Protein AF-A0A8T3WDF2-F1 (afdb_monomer_lite)

Secondary structure (DSSP, 8-state):
--GGGS-TTSHHHHS-EEEEEEEEEEE-TTS-EEEEEE-S--GGGSHHHHHHHHHTT--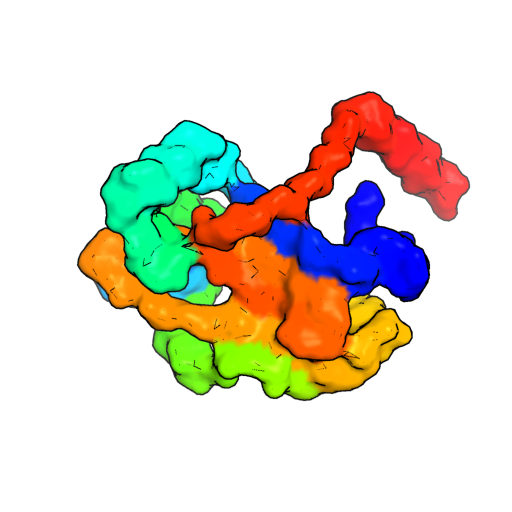BTTBEE--HHHHHHHHTTTTSSSEEEEEHHHHHTS--EEEEHHHHTTSTTHHHHHTSHHHHHHHHHHHHHHH-SEEEE-------SS-EEEEEEE--TTT-EEEEESSS---B----HHHHHHHHHHHTT-

Foldseek 3Di:
DALLPDDLPDPNQAFKAFALWKWKWEADPVRFTKIKTANDDAQSNDVVSLCCQVVVVQDDVQWHFGAPVRVNVLVVCDPVLGMHMDRPVLLVPFDAFKDFLVCQLVRRCQQSQQRHNVSSVSVSVSCCVNANGIAGDHDDPPYDPTMIMWTWMQGHHRRGGTDTGSDDDHHHDDDDPVVVVVVVVVVVVD

pLDDT: mean 88.11, std 14.45, range [38.19, 98.62]

Structure (mmCIF, N/CA/C/O backbone):
data_AF-A0A8T3WDF2-F1
#
_entry.id   AF-A0A8T3WDF2-F1
#
loop_
_atom_site.group_PDB
_atom_site.id
_atom_site.type_symbol
_atom_site.label_atom_id
_atom_site.label_alt_id
_atom_site.label_comp_id
_atom_site.label_asym_id
_atom_site.label_entity_id
_atom_site.label_seq_id
_atom_site.pdbx_PDB_ins_code
_atom_site.Cartn_x
_atom_site.Cartn_y
_atom_site.Cartn_z
_atom_site.occupancy
_atom_site.B_iso_or_equiv
_atom_site.auth_seq_id
_atom_site.auth_comp_id
_atom_site.auth_asym_id
_atom_site.auth_atom_id
_atom_site.pdbx_PDB_model_num
ATOM 1 N N . MET A 1 1 ? -4.711 5.600 -19.170 1.00 48.34 1 MET A N 1
ATOM 2 C CA . MET A 1 1 ? -3.290 5.261 -19.410 1.00 48.34 1 MET A CA 1
ATOM 3 C C . MET A 1 1 ? -2.705 4.712 -18.113 1.00 48.34 1 MET A C 1
ATOM 5 O O . MET A 1 1 ? -2.853 5.372 -17.093 1.00 48.34 1 MET A O 1
ATOM 9 N N . ASN A 1 2 ? -2.132 3.503 -18.108 1.00 72.81 2 ASN A N 1
ATOM 10 C CA . ASN A 1 2 ? -1.500 2.904 -16.923 1.00 72.81 2 ASN A CA 1
ATOM 11 C C . ASN A 1 2 ? 0.018 2.771 -17.148 1.00 72.81 2 ASN A C 1
ATOM 13 O O . ASN A 1 2 ? 0.480 2.763 -18.287 1.00 72.81 2 ASN A O 1
ATOM 17 N N . ARG A 1 3 ? 0.798 2.688 -16.065 1.00 84.12 3 ARG A N 1
ATOM 18 C CA . ARG A 1 3 ? 2.270 2.730 -16.117 1.00 84.12 3 ARG A CA 1
ATOM 19 C C . ARG A 1 3 ? 2.875 1.576 -16.931 1.00 84.12 3 ARG A C 1
ATOM 21 O O . ARG A 1 3 ? 3.829 1.783 -17.671 1.00 84.12 3 ARG A O 1
ATOM 28 N N . VAL A 1 4 ? 2.286 0.383 -16.864 1.00 86.88 4 VAL A N 1
ATOM 29 C CA . VAL A 1 4 ? 2.744 -0.804 -17.613 1.00 86.88 4 VAL A CA 1
ATOM 30 C C . VAL A 1 4 ? 2.703 -0.580 -19.131 1.00 86.88 4 VAL A C 1
ATOM 32 O O . VAL A 1 4 ? 3.641 -0.970 -19.830 1.00 86.88 4 VAL A O 1
ATOM 35 N N . ASN A 1 5 ? 1.677 0.121 -19.618 1.00 86.75 5 ASN A N 1
ATOM 36 C CA . ASN A 1 5 ? 1.467 0.396 -21.041 1.00 86.75 5 ASN A CA 1
ATOM 37 C C . ASN A 1 5 ? 2.201 1.654 -21.539 1.00 86.75 5 ASN A C 1
ATOM 39 O O . ASN A 1 5 ? 2.082 2.004 -22.707 1.00 86.75 5 ASN A O 1
ATOM 43 N N . SER A 1 6 ? 2.937 2.361 -20.677 1.00 87.19 6 SER A N 1
ATOM 44 C CA . SER A 1 6 ? 3.681 3.568 -21.054 1.00 87.19 6 SER A CA 1
ATOM 45 C C . SER A 1 6 ? 5.124 3.269 -21.464 1.00 87.19 6 SER A C 1
ATOM 47 O O . SER A 1 6 ? 5.739 2.303 -20.997 1.00 87.19 6 SER A O 1
ATOM 49 N N . ASP A 1 7 ? 5.692 4.136 -22.297 1.00 88.31 7 ASP A N 1
ATOM 50 C CA . ASP A 1 7 ? 7.102 4.078 -22.690 1.00 88.31 7 ASP A CA 1
ATOM 51 C C . ASP A 1 7 ? 8.047 4.422 -21.539 1.00 88.31 7 ASP A C 1
ATOM 53 O O . ASP A 1 7 ? 7.664 5.081 -20.573 1.00 88.31 7 ASP A O 1
ATOM 57 N N . LYS A 1 8 ? 9.310 3.989 -21.650 1.00 82.75 8 LYS A N 1
ATOM 58 C CA . LYS A 1 8 ? 10.334 4.173 -20.607 1.00 82.75 8 LYS A CA 1
ATOM 59 C C . LYS A 1 8 ? 10.563 5.647 -20.240 1.00 82.75 8 LYS A C 1
ATOM 61 O O . LYS A 1 8 ? 10.758 5.930 -19.066 1.00 82.75 8 LYS A O 1
ATOM 66 N N . GLY A 1 9 ? 10.528 6.551 -21.222 1.00 83.69 9 GLY A N 1
ATOM 67 C CA . GLY A 1 9 ? 10.658 8.006 -21.028 1.00 83.69 9 GLY A CA 1
ATOM 68 C C . GLY A 1 9 ? 9.327 8.722 -20.786 1.00 83.69 9 GLY A C 1
ATOM 69 O O . GLY A 1 9 ? 9.237 9.934 -20.915 1.00 83.69 9 GLY A O 1
ATOM 70 N N . SER A 1 10 ? 8.246 7.986 -20.518 1.00 88.94 10 SER A N 1
ATOM 71 C CA . SER A 1 10 ? 6.976 8.612 -20.165 1.00 88.94 10 SER A CA 1
ATOM 72 C C . SER A 1 10 ? 7.050 9.178 -18.754 1.00 88.94 10 SER A C 1
ATOM 74 O O . SER A 1 10 ? 7.533 8.510 -17.838 1.00 88.94 10 SER A O 1
ATOM 76 N N . ARG A 1 11 ? 6.394 10.321 -18.533 1.00 88.69 11 ARG A N 1
ATOM 77 C CA . ARG A 1 11 ? 6.158 10.880 -17.194 1.00 88.69 11 ARG A CA 1
ATOM 78 C C . ARG A 1 11 ? 5.574 9.860 -16.207 1.00 88.69 11 ARG A C 1
ATOM 80 O O . ARG A 1 11 ? 5.821 9.961 -15.009 1.00 88.69 11 ARG A O 1
ATOM 87 N N . MET A 1 12 ? 4.850 8.843 -16.686 1.00 88.06 12 MET A N 1
ATOM 88 C CA . MET A 1 12 ? 4.353 7.734 -15.857 1.00 88.06 12 MET A CA 1
ATOM 89 C C . MET A 1 12 ? 5.469 6.970 -15.119 1.00 88.06 12 MET A C 1
ATOM 91 O O . MET A 1 12 ? 5.211 6.414 -14.053 1.00 88.06 12 MET A O 1
ATOM 95 N N . TRP A 1 13 ? 6.691 6.968 -15.656 1.00 88.81 13 TRP A N 1
ATOM 96 C CA . TRP A 1 13 ? 7.899 6.370 -15.083 1.00 88.81 13 TRP A CA 1
ATOM 97 C C . TRP A 1 13 ? 8.919 7.408 -14.581 1.00 88.81 13 TRP A C 1
ATOM 99 O O . TRP A 1 13 ? 9.950 7.041 -14.032 1.00 88.81 13 TRP A O 1
ATOM 109 N N . GLU A 1 14 ? 8.693 8.704 -14.721 1.00 88.81 14 GLU A N 1
ATOM 110 C CA . GLU A 1 14 ? 9.677 9.702 -14.257 1.00 88.81 14 GLU A CA 1
ATOM 111 C C . GLU A 1 14 ? 9.319 10.284 -12.896 1.00 88.81 14 GLU A C 1
ATOM 113 O O . GLU A 1 14 ? 10.158 10.873 -12.221 1.00 88.81 14 GLU A O 1
ATOM 118 N N . VAL A 1 15 ? 8.068 10.106 -12.470 1.00 88.00 15 VAL A N 1
ATOM 119 C CA . VAL A 1 15 ? 7.565 10.677 -11.227 1.00 88.00 15 VAL A CA 1
ATOM 120 C C . VAL A 1 15 ? 6.806 9.650 -10.398 1.00 88.00 15 VAL A C 1
ATOM 122 O O . VAL A 1 15 ? 6.331 8.632 -10.902 1.00 88.00 15 VAL A O 1
ATOM 125 N N . TRP A 1 16 ? 6.692 9.922 -9.100 1.00 86.50 16 TRP A N 1
ATOM 126 C CA . TRP A 1 16 ? 5.862 9.127 -8.201 1.00 86.50 16 TRP A CA 1
ATOM 127 C C . TRP A 1 16 ? 4.377 9.489 -8.348 1.00 86.50 16 TRP A C 1
ATOM 129 O O . TRP A 1 16 ? 4.032 10.626 -8.687 1.00 86.50 16 TRP A O 1
ATOM 139 N N . TRP A 1 17 ? 3.502 8.530 -8.063 1.00 88.38 17 TRP A N 1
ATOM 140 C CA . TRP A 1 17 ? 2.051 8.687 -8.156 1.00 88.38 17 TRP A CA 1
ATOM 141 C C . TRP A 1 17 ? 1.375 8.184 -6.891 1.00 88.38 17 TRP A C 1
ATOM 143 O O . TRP A 1 17 ? 1.754 7.145 -6.363 1.00 88.38 17 TRP A O 1
ATOM 153 N N . LEU A 1 18 ? 0.364 8.907 -6.429 1.00 87.75 18 LEU A N 1
ATOM 154 C CA . LEU A 1 18 ? -0.550 8.461 -5.389 1.00 87.75 18 LEU A CA 1
ATOM 155 C C . LEU A 1 18 ? -1.752 7.770 -6.047 1.00 87.75 18 LEU A C 1
ATOM 157 O O . LEU A 1 18 ? -2.216 8.202 -7.104 1.00 87.75 18 LEU A O 1
ATOM 161 N N . ALA A 1 19 ? -2.279 6.730 -5.409 1.00 87.31 19 ALA A N 1
ATOM 162 C CA . ALA A 1 19 ? -3.569 6.142 -5.748 1.00 87.31 19 ALA A CA 1
ATOM 163 C C . ALA A 1 19 ? -4.573 6.356 -4.600 1.00 87.31 19 ALA A C 1
ATOM 165 O O . ALA A 1 19 ? -4.171 6.297 -3.438 1.00 87.31 19 ALA A O 1
ATOM 166 N N . PRO A 1 20 ? -5.887 6.495 -4.881 1.00 87.56 20 PRO A N 1
ATOM 167 C CA . PRO A 1 20 ? -6.938 6.543 -3.853 1.00 87.56 20 PRO A CA 1
ATOM 168 C C . PRO A 1 20 ? -7.161 5.201 -3.129 1.00 87.56 20 PRO A C 1
ATOM 170 O O . PRO A 1 20 ? -8.128 5.024 -2.391 1.00 87.56 20 PRO A O 1
ATOM 173 N N . SER A 1 21 ? -6.269 4.242 -3.359 1.00 93.69 21 SER A N 1
ATOM 174 C CA . SER A 1 21 ? -6.219 2.963 -2.681 1.00 93.69 21 SER A CA 1
ATOM 175 C C . SER A 1 21 ? -5.490 3.057 -1.349 1.00 93.69 21 SER A C 1
ATOM 177 O O . SER A 1 21 ? -4.532 3.822 -1.217 1.00 93.69 21 SER A O 1
ATOM 179 N N . VAL A 1 22 ? -5.859 2.189 -0.413 1.00 96.06 22 VAL A N 1
ATOM 180 C CA . VAL A 1 22 ? -5.276 2.171 0.930 1.00 96.06 22 VAL A CA 1
ATOM 181 C C . VAL A 1 22 ? -4.607 0.847 1.271 1.00 96.06 22 VAL A C 1
ATOM 183 O O . VAL A 1 22 ? -4.979 -0.208 0.756 1.00 96.06 22 VAL A O 1
ATOM 186 N N . ARG A 1 23 ? -3.620 0.926 2.167 1.00 97.25 23 ARG A N 1
ATOM 187 C CA . ARG A 1 23 ? -3.192 -0.170 3.037 1.00 97.25 23 ARG A CA 1
ATOM 188 C C . ARG A 1 23 ? -3.696 0.144 4.444 1.00 97.25 23 ARG A C 1
ATOM 190 O O . ARG A 1 23 ? -3.316 1.182 4.979 1.00 97.25 23 ARG A O 1
ATOM 197 N N . ALA A 1 24 ? -4.520 -0.718 5.024 1.00 98.06 24 ALA A N 1
ATOM 198 C CA . ALA A 1 24 ? -5.054 -0.569 6.375 1.00 98.06 24 ALA A CA 1
ATOM 199 C C . ALA A 1 24 ? -4.641 -1.754 7.252 1.00 98.06 24 ALA A C 1
ATOM 201 O O . ALA A 1 24 ? -4.742 -2.895 6.819 1.00 98.06 24 ALA A O 1
ATOM 202 N N . THR A 1 25 ? -4.205 -1.501 8.477 1.00 98.62 25 THR A N 1
ATOM 203 C CA . THR A 1 25 ? -3.810 -2.524 9.450 1.00 98.62 25 THR A CA 1
ATOM 204 C C . THR A 1 25 ? -4.769 -2.473 10.627 1.00 98.62 25 THR A C 1
ATOM 206 O O . THR A 1 25 ? -5.071 -1.394 11.128 1.00 98.62 25 THR A O 1
ATOM 209 N N . GLY A 1 26 ? -5.245 -3.628 11.082 1.00 98.38 26 GLY A N 1
ATOM 210 C CA . GLY A 1 26 ? -6.183 -3.703 12.198 1.00 98.38 26 GLY A CA 1
ATOM 211 C C . GLY A 1 26 ? -6.488 -5.136 12.611 1.00 98.38 26 GLY A C 1
ATOM 212 O O . GLY A 1 26 ? -5.842 -6.086 12.159 1.00 98.38 26 GLY A O 1
ATOM 213 N N . LYS A 1 27 ? -7.489 -5.292 13.477 1.00 98.56 27 LYS A N 1
ATOM 214 C CA . LYS A 1 27 ? -7.956 -6.593 13.967 1.00 98.56 27 LYS A CA 1
ATOM 215 C C . LYS A 1 27 ? -9.281 -6.961 13.316 1.00 98.56 27 LYS A C 1
ATOM 217 O O . LYS A 1 27 ? -10.157 -6.117 13.159 1.00 98.56 27 LYS A O 1
ATOM 222 N N . THR A 1 28 ? -9.433 -8.226 12.940 1.00 97.75 28 THR A N 1
ATOM 223 C CA . THR A 1 28 ? -10.730 -8.801 12.550 1.00 97.75 28 THR A CA 1
ATOM 224 C C . THR A 1 28 ? -11.678 -8.864 13.755 1.00 97.75 28 THR A C 1
ATOM 226 O O . THR A 1 28 ? -11.231 -8.790 14.900 1.00 97.75 28 THR A O 1
ATOM 229 N N . LYS A 1 29 ? -12.979 -9.099 13.518 1.00 95.12 29 LYS A N 1
ATOM 230 C CA . LYS A 1 29 ? -13.974 -9.323 14.591 1.00 95.12 29 LYS A CA 1
ATOM 231 C C . LYS A 1 29 ? -13.578 -10.471 15.542 1.00 95.12 29 LYS A C 1
ATOM 233 O O . LYS A 1 29 ? -13.920 -10.434 16.715 1.00 95.12 29 L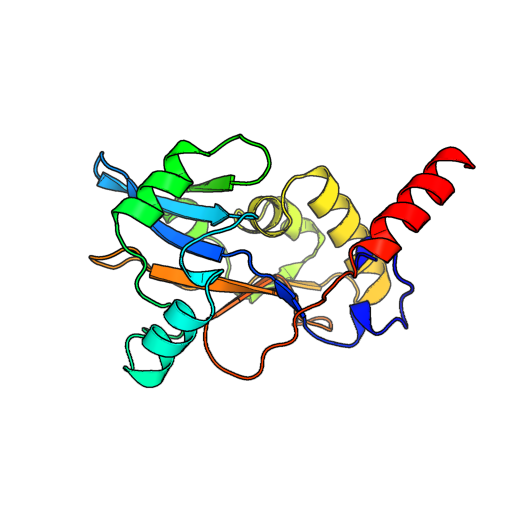YS A O 1
ATOM 238 N N . GLY A 1 30 ? -12.825 -11.462 15.049 1.00 95.56 30 GLY A N 1
ATOM 239 C CA . GLY A 1 30 ? -12.282 -12.577 15.837 1.00 95.56 30 GLY A CA 1
ATOM 240 C C . GLY A 1 30 ? -10.922 -12.304 16.496 1.00 95.56 30 GLY A C 1
ATOM 241 O O . GLY A 1 30 ? -10.285 -13.236 16.972 1.00 95.56 30 GLY A O 1
ATOM 242 N N . GLY A 1 31 ? -10.425 -11.063 16.477 1.00 96.50 31 GLY A N 1
ATOM 243 C CA . GLY A 1 31 ? -9.173 -10.667 17.133 1.00 96.50 31 GLY A CA 1
ATOM 244 C C . GLY A 1 31 ? -7.889 -10.943 16.342 1.00 96.50 31 GLY A C 1
ATOM 245 O O . GLY A 1 31 ? -6.813 -10.546 16.783 1.00 96.50 31 GLY A O 1
ATOM 246 N N . LYS A 1 32 ? -7.967 -11.569 15.159 1.00 97.94 32 LYS A N 1
ATOM 247 C CA . LYS A 1 32 ? -6.795 -11.798 14.294 1.00 97.94 32 LYS A CA 1
ATOM 248 C C . LYS A 1 32 ? -6.265 -10.479 13.717 1.00 97.94 32 LYS A C 1
ATOM 250 O O . LYS A 1 32 ? -7.048 -9.735 13.129 1.00 97.94 32 LYS A O 1
ATOM 255 N N . ASN A 1 33 ? -4.957 -10.237 13.816 1.00 98.56 33 ASN A N 1
ATOM 256 C CA . ASN A 1 33 ? -4.281 -9.093 13.193 1.00 98.56 33 ASN A CA 1
ATOM 257 C C . ASN A 1 33 ? -4.137 -9.307 11.678 1.00 98.56 33 ASN A C 1
ATOM 259 O O . ASN A 1 33 ? -3.658 -10.355 11.237 1.00 98.56 33 ASN A O 1
ATOM 263 N N . VAL A 1 34 ? -4.514 -8.313 10.877 1.00 98.62 34 VAL A N 1
ATOM 264 C CA . VAL A 1 34 ? -4.462 -8.389 9.411 1.00 98.62 34 VAL A CA 1
ATOM 265 C C . VAL A 1 34 ? -4.093 -7.049 8.779 1.00 98.62 34 VAL A C 1
ATOM 267 O O . VAL A 1 34 ? -4.246 -5.987 9.387 1.00 98.62 34 VAL A O 1
ATOM 270 N N . VAL A 1 35 ? -3.625 -7.115 7.533 1.00 98.50 35 VAL A N 1
ATOM 271 C CA . VAL A 1 35 ? -3.343 -5.963 6.674 1.00 98.50 35 VAL A CA 1
ATOM 272 C C . VAL A 1 35 ? -4.200 -6.068 5.419 1.00 98.50 35 VAL A C 1
ATOM 274 O O . VAL A 1 35 ? -4.155 -7.067 4.709 1.00 98.50 35 VAL A O 1
ATOM 277 N N . VAL A 1 36 ? -4.975 -5.033 5.136 1.00 98.31 36 VAL A N 1
ATOM 278 C CA . VAL A 1 36 ? -5.914 -4.953 4.020 1.00 98.31 36 VAL A CA 1
ATOM 279 C C . VAL A 1 36 ? -5.367 -4.007 2.966 1.00 98.31 36 VAL A C 1
ATOM 281 O O . VAL A 1 36 ? -5.043 -2.859 3.265 1.00 98.31 36 VAL A O 1
ATOM 284 N N . TYR A 1 37 ? -5.308 -4.460 1.720 1.00 98.12 37 TYR A N 1
ATOM 285 C CA . TYR A 1 37 ? -5.036 -3.624 0.557 1.00 98.12 37 TYR A CA 1
ATOM 286 C C . TYR A 1 37 ? -6.332 -3.459 -0.233 1.00 98.12 37 TYR A C 1
ATOM 288 O O . TYR A 1 37 ? -6.856 -4.433 -0.768 1.00 98.12 37 TYR A O 1
ATOM 296 N N . ALA A 1 38 ? -6.853 -2.233 -0.307 1.00 97.62 38 ALA A N 1
ATOM 297 C CA . ALA A 1 38 ? -8.133 -1.944 -0.953 1.00 97.62 38 ALA A CA 1
ATOM 298 C C . ALA A 1 38 ? -7.956 -1.007 -2.153 1.00 97.62 38 ALA A C 1
ATOM 300 O O . ALA A 1 38 ? -7.449 0.109 -2.022 1.00 97.62 38 ALA A O 1
ATOM 301 N N . HIS A 1 39 ? -8.402 -1.461 -3.325 1.00 95.31 39 HIS A N 1
ATOM 302 C CA . HIS A 1 39 ? -8.366 -0.753 -4.611 1.00 95.31 39 HIS A CA 1
ATOM 303 C C . HIS A 1 39 ? -9.715 -0.112 -4.977 1.00 95.31 39 HIS A C 1
ATOM 305 O O . HIS A 1 39 ? -10.064 0.009 -6.150 1.00 95.31 39 HIS A O 1
ATOM 311 N N . GLU A 1 40 ? -10.488 0.285 -3.975 1.00 93.00 40 GLU A N 1
ATOM 312 C CA . GLU A 1 40 ? -11.837 0.828 -4.122 1.00 93.00 40 GLU A CA 1
ATOM 313 C C . GLU A 1 40 ? -12.080 1.987 -3.148 1.00 93.00 40 GLU A C 1
ATOM 315 O O . GLU A 1 40 ? -11.228 2.295 -2.305 1.00 93.00 40 GLU A O 1
ATOM 320 N N . ASN A 1 41 ? -13.240 2.638 -3.284 1.00 92.88 41 ASN A N 1
ATOM 321 C CA . ASN A 1 41 ? -13.631 3.741 -2.413 1.00 92.88 41 ASN A CA 1
ATOM 322 C C . ASN A 1 41 ? -13.658 3.287 -0.949 1.00 92.88 41 ASN A C 1
ATOM 324 O O . ASN A 1 41 ? -14.288 2.289 -0.599 1.00 92.88 41 ASN A O 1
ATOM 328 N N . ASN A 1 42 ? -12.975 4.051 -0.108 1.00 95.31 42 ASN A N 1
ATOM 329 C CA . ASN A 1 42 ? -12.791 3.805 1.316 1.00 95.31 42 ASN A CA 1
ATOM 330 C C . ASN A 1 42 ? -12.846 5.133 2.090 1.00 95.31 42 ASN A C 1
ATOM 332 O O . ASN A 1 42 ? -12.984 6.205 1.497 1.00 95.31 42 ASN A O 1
ATOM 336 N N . TYR A 1 43 ? -12.700 5.073 3.414 1.00 96.44 43 TYR A N 1
ATOM 337 C CA . TYR A 1 43 ? -12.756 6.248 4.288 1.00 96.44 43 TYR A CA 1
ATOM 338 C C . TYR A 1 43 ? -11.828 7.397 3.846 1.00 96.44 43 TYR A C 1
ATOM 340 O O . TYR A 1 43 ? -12.249 8.552 3.830 1.00 96.44 43 TYR A O 1
ATOM 348 N N . PHE A 1 44 ? -10.600 7.093 3.413 1.00 94.19 44 PHE A N 1
ATOM 349 C CA . PHE A 1 44 ? -9.624 8.089 2.953 1.00 94.19 44 PHE A CA 1
ATOM 350 C C . PHE A 1 44 ? -9.730 8.423 1.460 1.00 94.19 44 PHE A C 1
ATOM 352 O O . PHE A 1 44 ? -8.973 9.250 0.958 1.00 94.19 44 PHE A O 1
ATOM 359 N N . SER A 1 45 ? -10.697 7.851 0.737 1.00 91.44 45 SER A N 1
ATOM 360 C CA . SER A 1 45 ? -11.073 8.357 -0.588 1.00 91.44 45 SER A CA 1
ATOM 361 C C . SER A 1 45 ? -11.813 9.695 -0.504 1.00 91.44 45 SER A C 1
ATOM 363 O O . SER A 1 45 ? -11.865 10.411 -1.500 1.00 91.44 45 SER A O 1
ATOM 365 N N . ASN A 1 46 ? -12.364 10.052 0.664 1.00 92.31 46 ASN A N 1
ATOM 366 C CA . ASN A 1 46 ? -12.921 11.376 0.921 1.00 92.31 46 ASN A CA 1
ATOM 367 C C . ASN A 1 46 ? -11.806 12.346 1.377 1.00 92.31 46 ASN A C 1
ATOM 369 O O . ASN A 1 46 ? -11.256 12.163 2.469 1.00 92.31 46 ASN A O 1
ATOM 373 N N . PRO A 1 47 ? -11.502 13.413 0.612 1.00 89.81 47 PRO A N 1
ATOM 374 C CA . PRO A 1 47 ? -10.466 14.380 0.974 1.00 89.81 47 PRO A CA 1
ATOM 375 C C . PRO A 1 47 ? -10.699 15.076 2.319 1.00 89.81 47 PRO A C 1
ATOM 377 O O . PRO A 1 47 ? -9.730 15.456 2.972 1.00 89.81 47 PRO A O 1
ATOM 380 N N . ALA A 1 48 ? -11.954 15.223 2.760 1.00 92.75 48 ALA A N 1
ATOM 381 C CA . ALA A 1 48 ? -12.265 15.815 4.060 1.00 92.75 48 ALA A CA 1
ATOM 382 C C . ALA A 1 48 ? -11.706 14.975 5.218 1.00 92.75 48 ALA A C 1
ATOM 384 O O . ALA A 1 48 ? -11.180 15.530 6.178 1.00 92.75 48 ALA A O 1
ATOM 385 N N . ASN A 1 49 ? -11.738 13.647 5.090 1.00 94.06 49 ASN A N 1
ATOM 386 C CA . ASN A 1 49 ? -11.226 12.727 6.105 1.00 94.06 49 ASN A CA 1
ATOM 387 C C . ASN A 1 49 ? -9.692 12.715 6.136 1.00 94.06 49 ASN A C 1
ATOM 389 O O . ASN A 1 49 ? -9.089 12.613 7.201 1.00 94.06 49 ASN A O 1
ATOM 393 N N . VAL A 1 50 ? -9.049 12.865 4.972 1.00 90.50 50 VAL A N 1
ATOM 394 C CA . VAL A 1 50 ? -7.591 13.055 4.891 1.00 90.50 50 VAL A CA 1
ATOM 395 C C . VAL A 1 50 ? -7.197 14.386 5.535 1.00 90.50 50 VAL A C 1
ATOM 397 O O . VAL A 1 50 ? -6.290 14.419 6.363 1.00 90.50 50 VAL A O 1
ATOM 400 N N . LYS A 1 51 ? -7.902 15.472 5.192 1.00 90.00 51 LYS A N 1
ATOM 401 C CA . LYS A 1 51 ? -7.674 16.809 5.752 1.00 90.00 51 LYS A CA 1
ATOM 402 C C . LYS A 1 51 ? -7.832 16.815 7.269 1.00 90.00 51 LYS A C 1
ATOM 404 O O . LYS A 1 51 ? -6.947 17.308 7.951 1.00 90.00 51 LYS A O 1
ATOM 409 N N . ASP A 1 52 ? -8.908 16.231 7.790 1.00 92.88 52 ASP A N 1
ATOM 410 C CA . ASP A 1 52 ? -9.117 16.086 9.231 1.00 92.88 52 ASP A CA 1
ATOM 411 C C . ASP A 1 52 ? -7.955 15.337 9.900 1.00 92.88 52 ASP A C 1
ATOM 413 O O . ASP A 1 52 ? -7.413 15.815 10.895 1.00 92.88 52 ASP A O 1
ATOM 417 N N . ALA A 1 53 ? -7.516 14.208 9.334 1.00 91.75 53 ALA A N 1
ATOM 418 C CA . ALA A 1 53 ? -6.413 13.437 9.902 1.00 91.75 53 ALA A CA 1
ATOM 419 C C . ALA A 1 53 ? -5.093 14.232 9.953 1.00 91.75 53 ALA A C 1
ATOM 421 O O . ALA A 1 53 ? -4.344 14.126 10.929 1.00 91.75 53 ALA A O 1
ATOM 422 N N . VAL A 1 54 ? -4.819 15.036 8.921 1.00 89.06 54 VAL A N 1
ATOM 423 C CA . VAL A 1 54 ? -3.620 15.882 8.814 1.00 89.06 54 VAL A CA 1
ATOM 424 C C . VAL A 1 54 ? -3.709 17.094 9.743 1.00 89.06 54 VAL A C 1
ATOM 426 O O . VAL A 1 54 ? -2.840 17.277 10.597 1.00 89.06 54 VAL A O 1
ATOM 429 N N . ASP A 1 55 ? -4.755 17.907 9.606 1.00 91.25 55 ASP A N 1
ATOM 430 C CA . ASP A 1 55 ? -4.887 19.193 10.298 1.00 91.25 55 ASP A CA 1
ATOM 431 C C . ASP A 1 55 ? -5.032 19.016 11.809 1.00 91.25 55 ASP A C 1
ATOM 433 O O . ASP A 1 55 ? -4.450 19.773 12.587 1.00 91.25 55 ASP A O 1
ATOM 437 N N . ASN A 1 56 ? -5.747 17.970 12.230 1.00 92.75 56 ASN A N 1
ATOM 438 C CA . ASN A 1 56 ? -5.940 17.653 13.642 1.00 92.75 56 ASN A CA 1
ATOM 439 C C . ASN A 1 56 ? -4.839 16.743 14.207 1.00 92.75 56 ASN A C 1
ATOM 441 O O . ASN A 1 56 ? -5.005 16.183 15.288 1.00 92.75 56 ASN A O 1
ATOM 445 N N . LYS A 1 57 ? -3.705 16.600 13.499 1.00 90.44 57 LYS A N 1
ATOM 446 C CA . LYS A 1 57 ? -2.502 15.872 13.946 1.00 90.44 57 LYS A CA 1
ATOM 447 C C . LYS A 1 57 ? -2.789 14.437 14.414 1.00 90.44 57 LYS A C 1
ATOM 449 O O . LYS A 1 57 ? -2.146 13.942 15.335 1.00 90.44 57 LYS A O 1
ATOM 454 N N . LYS A 1 58 ? -3.733 13.755 13.760 1.00 92.06 58 LYS A N 1
ATOM 455 C CA . LYS A 1 58 ? -4.131 12.374 14.085 1.00 92.06 58 LYS A CA 1
ATOM 456 C C . LYS A 1 58 ? -3.190 11.330 13.478 1.00 92.06 58 LYS A C 1
ATOM 458 O O . LYS A 1 58 ? -3.362 10.136 13.698 1.00 92.06 58 LYS A O 1
ATOM 463 N N . LEU A 1 59 ? -2.217 11.757 12.671 1.00 91.88 59 LEU A N 1
ATOM 464 C CA . LEU A 1 59 ? -1.305 10.844 11.995 1.00 91.88 59 LEU A CA 1
ATOM 465 C C . LEU A 1 59 ? -0.275 10.247 12.960 1.00 91.88 59 LEU A C 1
ATOM 467 O O . LEU A 1 59 ? 0.465 10.971 13.621 1.00 91.88 59 LEU A O 1
ATOM 471 N N . VAL A 1 60 ? -0.132 8.925 12.928 1.00 91.06 60 VAL A N 1
ATOM 472 C CA . VAL A 1 60 ? 0.948 8.191 13.596 1.00 91.06 60 VAL A CA 1
ATOM 473 C C . VAL A 1 60 ? 1.897 7.667 12.528 1.00 91.06 60 VAL A C 1
ATOM 475 O O . VAL A 1 60 ? 1.541 6.800 11.730 1.00 91.06 60 VAL A O 1
ATOM 478 N N . 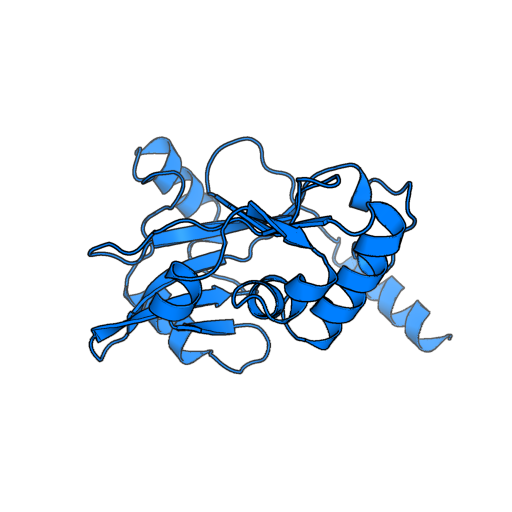ASN A 1 61 ? 3.108 8.225 12.468 1.00 87.56 61 ASN A N 1
ATOM 479 C CA . ASN A 1 61 ? 4.119 7.900 11.452 1.00 87.56 61 ASN A CA 1
ATOM 480 C C . ASN A 1 61 ? 3.592 7.967 10.005 1.00 87.56 61 ASN A C 1
ATOM 482 O O . ASN A 1 61 ? 4.054 7.224 9.141 1.00 87.56 61 ASN A O 1
ATOM 486 N N . GLY A 1 62 ? 2.597 8.817 9.737 1.00 86.88 62 GLY A N 1
ATOM 487 C CA . GLY A 1 62 ? 1.979 8.958 8.420 1.00 86.88 62 GLY A CA 1
ATOM 488 C C . GLY A 1 62 ? 0.812 8.018 8.112 1.00 86.88 62 GLY A C 1
ATOM 489 O O . GLY A 1 62 ? 0.297 8.085 6.999 1.00 86.88 62 GLY A O 1
ATOM 490 N N . ALA A 1 63 ? 0.387 7.173 9.053 1.00 94.00 63 ALA A N 1
ATOM 491 C CA . ALA A 1 63 ? -0.895 6.475 8.999 1.00 94.00 63 ALA A CA 1
ATOM 492 C C . ALA A 1 63 ? -1.958 7.269 9.761 1.00 94.00 63 ALA A C 1
ATOM 494 O O . ALA A 1 63 ? -1.658 7.851 10.800 1.00 94.00 63 ALA A O 1
ATOM 495 N N . GLY A 1 64 ? -3.185 7.288 9.257 1.00 95.50 64 GLY A N 1
ATOM 496 C CA . GLY A 1 64 ? -4.324 7.948 9.889 1.00 95.50 64 GLY A CA 1
ATOM 497 C C . GLY A 1 64 ? -5.306 6.920 10.443 1.00 95.50 64 GLY A C 1
ATOM 498 O O . GLY A 1 64 ? -5.413 5.830 9.868 1.00 95.50 64 GLY A O 1
ATOM 499 N N . PRO A 1 65 ? -6.023 7.244 11.528 1.00 97.19 65 PRO A N 1
ATOM 500 C CA . PRO A 1 65 ? -7.013 6.347 12.101 1.00 97.19 65 PRO A CA 1
ATOM 501 C C . PRO A 1 65 ? -8.181 6.156 11.132 1.00 97.19 65 PRO A C 1
ATOM 503 O O . PRO A 1 65 ? -8.709 7.113 10.560 1.00 97.19 65 PRO A O 1
ATOM 506 N N . MET A 1 66 ? -8.570 4.903 10.930 1.00 97.69 66 MET A N 1
ATOM 507 C CA . MET A 1 66 ? -9.733 4.509 10.149 1.00 97.69 66 MET A CA 1
ATOM 508 C C . MET A 1 66 ? -10.816 4.011 11.110 1.00 97.69 66 MET A C 1
ATOM 510 O O . MET A 1 66 ? -10.533 3.127 11.920 1.00 97.69 66 MET A O 1
ATOM 514 N N . PRO A 1 67 ? -12.062 4.505 11.000 1.00 98.06 67 PRO A N 1
ATOM 515 C CA . PRO A 1 67 ? -13.160 3.993 11.807 1.00 98.06 67 PRO A CA 1
ATOM 516 C C . PRO A 1 67 ? -13.309 2.469 11.683 1.00 98.06 67 PRO A C 1
ATOM 518 O O . PRO A 1 67 ? -13.162 1.892 10.600 1.00 98.06 67 PRO A O 1
ATOM 521 N N . GLN A 1 68 ? -13.592 1.806 12.804 1.00 98.06 68 GLN A N 1
ATOM 522 C CA . GLN A 1 68 ? -13.608 0.345 12.893 1.00 98.06 68 GLN A CA 1
ATOM 523 C C . GLN A 1 68 ? -14.648 -0.303 11.965 1.00 98.06 68 GLN A C 1
ATOM 525 O O . GLN A 1 68 ? -14.385 -1.351 11.373 1.00 98.06 68 GLN A O 1
ATOM 530 N N . ASP A 1 69 ? -15.813 0.325 11.813 1.00 97.88 69 ASP A N 1
ATOM 531 C CA . ASP A 1 69 ? -16.874 -0.083 10.890 1.00 97.88 69 ASP A CA 1
ATOM 532 C C . ASP A 1 69 ? -16.411 -0.013 9.428 1.00 97.88 69 ASP A C 1
ATOM 534 O O . ASP A 1 69 ? -16.668 -0.933 8.651 1.00 97.88 69 ASP A O 1
ATOM 538 N N . GLN A 1 70 ? -15.651 1.024 9.067 1.00 98.19 70 GLN A N 1
ATOM 539 C CA . GLN A 1 70 ? -15.080 1.169 7.729 1.00 98.19 70 GLN A CA 1
ATOM 540 C C . GLN A 1 70 ? -14.025 0.094 7.462 1.00 98.19 70 GLN A C 1
ATOM 542 O O . GLN A 1 70 ? -14.007 -0.491 6.380 1.00 98.19 70 GLN A O 1
ATOM 547 N N . PHE A 1 71 ? -13.190 -0.226 8.455 1.00 98.50 71 PHE A N 1
ATOM 548 C CA . PHE A 1 71 ? -12.227 -1.321 8.347 1.00 98.50 71 PHE A CA 1
ATOM 549 C C . PHE A 1 71 ? -12.921 -2.678 8.162 1.00 98.50 71 PHE A C 1
ATOM 551 O O . PHE A 1 71 ? -12.559 -3.444 7.268 1.00 98.50 71 PHE A O 1
ATOM 558 N N . TYR A 1 72 ? -13.959 -2.967 8.952 1.00 98.38 72 TYR A N 1
ATOM 559 C CA . TYR A 1 72 ? -14.751 -4.189 8.796 1.00 98.38 72 TYR A CA 1
ATOM 560 C C . TYR A 1 72 ? -15.454 -4.262 7.445 1.00 98.38 72 TYR A C 1
ATOM 562 O O . TYR A 1 72 ? -15.432 -5.318 6.817 1.00 98.38 72 TYR A O 1
ATOM 570 N N . SER A 1 73 ? -15.988 -3.144 6.951 1.00 97.62 73 SER A N 1
ATOM 571 C CA . SER A 1 73 ? -16.588 -3.112 5.622 1.00 97.62 73 SER A CA 1
ATOM 572 C C . SER A 1 73 ? -15.585 -3.445 4.514 1.00 97.62 73 SER A C 1
ATOM 574 O O . SER A 1 73 ? -16.018 -3.941 3.477 1.00 97.62 73 SER A O 1
ATOM 576 N N . LEU A 1 74 ? -14.285 -3.173 4.684 1.00 97.75 74 LEU A N 1
ATOM 577 C CA . LEU A 1 74 ? -13.270 -3.606 3.721 1.00 97.75 74 LEU A CA 1
ATOM 578 C C . LEU A 1 74 ? -13.035 -5.117 3.814 1.00 97.75 74 LEU A C 1
ATOM 580 O O . LEU A 1 74 ? -13.001 -5.785 2.786 1.00 97.75 74 LEU A O 1
ATOM 584 N N . LEU A 1 75 ? -12.919 -5.667 5.027 1.00 97.75 75 LEU A N 1
ATOM 585 C CA . LEU A 1 75 ? -12.727 -7.109 5.230 1.00 97.75 75 LEU A CA 1
ATOM 586 C C . LEU A 1 75 ? -13.856 -7.945 4.618 1.00 97.75 75 LEU A C 1
ATOM 588 O O . LEU A 1 75 ? -13.594 -8.968 3.999 1.00 97.75 75 LEU A O 1
ATOM 592 N N . GLU A 1 76 ? -15.102 -7.491 4.741 1.00 97.25 76 GLU A N 1
ATOM 593 C CA . GLU A 1 76 ? -16.275 -8.180 4.184 1.00 97.25 76 GLU A CA 1
ATOM 594 C C . GLU A 1 76 ? -16.267 -8.251 2.645 1.00 97.25 76 GLU A C 1
ATOM 596 O O . GLU A 1 76 ? -17.028 -9.015 2.057 1.00 97.25 76 GLU A O 1
ATOM 601 N N . ARG A 1 77 ? -15.397 -7.478 1.984 1.00 96.50 77 ARG A N 1
ATOM 602 C CA . ARG A 1 77 ? -15.259 -7.420 0.521 1.00 96.50 77 ARG A CA 1
ATOM 603 C C . ARG A 1 77 ? -14.013 -8.142 0.008 1.00 96.50 77 ARG A C 1
ATOM 605 O O . ARG A 1 77 ? -13.720 -8.065 -1.187 1.00 96.50 77 ARG A O 1
ATOM 612 N N . GLU A 1 78 ? -13.269 -8.819 0.883 1.00 95.75 78 GLU A N 1
ATOM 613 C CA . GLU A 1 78 ? -12.137 -9.654 0.485 1.00 95.75 78 GLU A CA 1
ATOM 614 C C . GLU A 1 78 ? -12.534 -10.627 -0.639 1.00 95.75 78 GLU A C 1
ATOM 616 O O . GLU A 1 78 ? -13.621 -11.201 -0.645 1.00 95.75 78 GLU A O 1
ATOM 621 N N . GLY A 1 79 ? -11.641 -10.807 -1.615 1.00 88.62 79 GLY A N 1
ATOM 622 C CA . GLY A 1 79 ? -11.846 -11.771 -2.699 1.00 88.62 79 GLY A CA 1
ATOM 623 C C . GLY A 1 79 ? -12.665 -11.237 -3.876 1.00 88.62 79 GLY A C 1
ATOM 624 O O . GLY A 1 79 ? -12.750 -11.905 -4.902 1.00 88.62 79 GLY A O 1
ATOM 625 N N . ASN A 1 80 ? -13.168 -9.999 -3.815 1.00 91.25 80 ASN A N 1
ATOM 626 C CA . ASN A 1 80 ? -13.860 -9.348 -4.938 1.00 91.25 80 ASN A CA 1
ATOM 627 C C . ASN A 1 80 ? -12.927 -8.911 -6.099 1.00 91.25 80 ASN A C 1
ATOM 629 O O . ASN A 1 80 ? -13.353 -8.198 -7.009 1.00 91.25 80 ASN A O 1
ATOM 633 N N . GLY A 1 81 ? -11.638 -9.265 -6.044 1.00 92.69 81 GLY A N 1
ATOM 634 C CA . GLY A 1 81 ? -10.605 -8.842 -6.997 1.00 92.69 81 GLY A CA 1
ATOM 635 C C . GLY A 1 81 ? -10.076 -7.413 -6.796 1.00 92.69 81 GLY A C 1
ATOM 636 O O . GLY A 1 81 ? -9.209 -6.974 -7.548 1.00 92.69 81 GLY A O 1
ATOM 637 N N . ARG A 1 82 ? -10.573 -6.676 -5.796 1.00 95.50 82 ARG A N 1
ATOM 638 C CA . ARG A 1 82 ? -10.166 -5.298 -5.452 1.00 95.50 82 ARG A CA 1
ATOM 639 C C . ARG A 1 82 ? -9.712 -5.146 -4.005 1.00 95.50 82 ARG A C 1
ATOM 641 O O . ARG A 1 82 ? -8.966 -4.209 -3.720 1.00 95.50 82 ARG A O 1
ATOM 648 N N . VAL A 1 83 ? -10.140 -6.030 -3.110 1.00 97.62 83 VAL A N 1
ATOM 649 C CA . VAL A 1 83 ? -9.707 -6.063 -1.714 1.00 97.62 83 VAL A CA 1
ATOM 650 C C . VAL A 1 83 ? -8.964 -7.360 -1.427 1.00 97.62 83 VAL A C 1
ATOM 652 O O . VAL A 1 83 ? -9.442 -8.456 -1.723 1.00 97.62 83 VAL A O 1
ATOM 655 N N . PHE A 1 84 ? -7.781 -7.210 -0.842 1.00 98.19 84 PHE A N 1
ATOM 656 C CA . PHE A 1 84 ? -6.857 -8.293 -0.537 1.00 98.19 84 PHE A CA 1
ATOM 657 C C . PHE A 1 84 ? -6.484 -8.225 0.940 1.00 98.19 84 PHE A C 1
ATOM 659 O O . PHE A 1 84 ? -6.088 -7.159 1.417 1.00 98.19 84 PHE A O 1
ATOM 666 N N . VAL A 1 85 ? -6.566 -9.349 1.651 1.00 98.12 85 VAL A N 1
ATOM 667 C CA . VAL A 1 85 ? -6.159 -9.433 3.055 1.00 98.12 85 VAL A CA 1
ATOM 668 C C . VAL A 1 85 ? -4.882 -10.253 3.164 1.00 98.12 85 VAL A C 1
ATOM 670 O O . VAL A 1 85 ? -4.706 -11.301 2.547 1.00 98.12 85 VAL A O 1
ATOM 673 N N . VAL A 1 86 ? -3.953 -9.732 3.949 1.00 97.75 86 VAL A N 1
ATOM 674 C CA . VAL A 1 86 ? -2.663 -10.339 4.237 1.00 97.75 86 VAL A CA 1
ATOM 675 C C . VAL A 1 86 ? -2.577 -10.564 5.735 1.00 97.75 86 VAL A C 1
ATOM 677 O O . VAL A 1 86 ? -2.972 -9.721 6.541 1.00 97.75 86 VAL A O 1
ATOM 680 N N . ASP A 1 87 ? -2.037 -11.716 6.110 1.00 98.25 87 ASP A N 1
ATOM 681 C CA . ASP A 1 87 ? -1.683 -11.994 7.493 1.00 98.25 87 ASP A CA 1
ATOM 682 C C . ASP A 1 87 ? -0.639 -10.980 7.989 1.00 98.25 87 ASP A C 1
ATOM 684 O O . ASP A 1 87 ? 0.420 -10.812 7.376 1.00 98.25 87 ASP A O 1
ATOM 688 N N . TYR A 1 88 ? -0.949 -10.284 9.085 1.00 98.44 88 TYR A N 1
ATOM 689 C CA . TYR A 1 88 ? -0.092 -9.215 9.595 1.00 98.44 88 TYR A CA 1
ATOM 690 C C . TYR A 1 88 ? 1.306 -9.725 9.953 1.00 98.44 88 TYR A C 1
ATOM 692 O O . TYR A 1 88 ? 2.296 -9.099 9.577 1.00 98.44 88 TYR A O 1
ATOM 700 N N . ASP A 1 89 ? 1.409 -10.883 10.606 1.00 98.06 89 ASP A N 1
ATOM 701 C CA . ASP A 1 89 ? 2.699 -11.419 11.034 1.00 98.06 89 ASP A CA 1
ATOM 702 C C . ASP A 1 89 ? 3.551 -11.855 9.836 1.00 98.06 89 ASP A C 1
ATOM 704 O O . ASP A 1 89 ? 4.779 -11.727 9.857 1.00 98.06 89 ASP A O 1
ATOM 708 N N . LYS A 1 90 ? 2.913 -12.337 8.760 1.00 98.00 90 LYS A N 1
ATOM 709 C CA . LYS A 1 90 ? 3.593 -12.614 7.489 1.00 98.00 90 LYS A CA 1
ATOM 710 C C . LYS A 1 90 ? 4.200 -11.349 6.878 1.00 98.00 90 LYS A C 1
ATOM 712 O O . LYS A 1 90 ? 5.347 -11.410 6.442 1.00 98.00 90 LYS A O 1
ATOM 717 N N . LEU A 1 91 ? 3.471 -10.229 6.848 1.00 97.50 91 LEU A N 1
ATOM 718 C CA . LEU A 1 91 ? 4.017 -8.958 6.350 1.00 97.50 91 LEU A CA 1
ATOM 719 C C . LEU A 1 91 ? 5.093 -8.406 7.292 1.00 97.50 91 LEU A C 1
ATOM 721 O O . LEU A 1 91 ? 6.154 -8.000 6.838 1.00 97.50 91 LEU A O 1
ATOM 725 N N . LYS A 1 92 ? 4.867 -8.446 8.608 1.00 96.69 92 LYS A N 1
ATOM 726 C CA . LYS A 1 92 ? 5.808 -7.927 9.610 1.00 96.69 92 LYS A CA 1
ATOM 727 C C . LYS A 1 92 ? 7.183 -8.590 9.531 1.00 96.69 92 LYS A C 1
ATOM 729 O O . LYS A 1 92 ? 8.195 -7.929 9.735 1.00 96.69 92 LYS A O 1
ATOM 734 N N . ARG A 1 93 ? 7.220 -9.896 9.253 1.00 97.12 93 ARG A N 1
ATOM 735 C CA . ARG A 1 93 ? 8.467 -10.662 9.103 1.00 97.12 93 ARG A CA 1
ATOM 736 C C . ARG A 1 93 ? 9.134 -10.496 7.737 1.00 97.12 93 ARG A C 1
ATOM 738 O O . ARG A 1 93 ? 10.273 -10.931 7.585 1.00 97.12 93 ARG A O 1
ATOM 745 N N . SER A 1 94 ? 8.450 -9.935 6.739 1.00 96.75 94 SER A N 1
ATOM 746 C CA . SER A 1 94 ? 9.044 -9.726 5.420 1.00 96.75 94 SER A CA 1
ATOM 747 C C . SER A 1 94 ? 9.924 -8.477 5.404 1.00 96.75 94 SER A C 1
ATOM 749 O O . SER A 1 94 ? 9.783 -7.574 6.229 1.00 96.75 94 SER A O 1
ATOM 751 N N . SER A 1 95 ? 10.856 -8.413 4.455 1.00 95.00 95 SER A N 1
ATOM 752 C CA . SER A 1 95 ? 11.729 -7.251 4.306 1.00 95.00 95 SER A CA 1
ATOM 753 C C . SER A 1 95 ? 10.929 -5.981 3.989 1.00 95.00 95 SER A C 1
ATOM 755 O O . SER A 1 95 ? 9.933 -6.015 3.277 1.00 95.00 95 SER A O 1
ATOM 757 N N . SER A 1 96 ? 11.375 -4.843 4.519 1.00 95.88 96 SER A N 1
ATOM 758 C CA . SER A 1 96 ? 10.903 -3.511 4.129 1.00 95.88 96 SER A CA 1
ATOM 759 C C . SER A 1 96 ? 12.107 -2.743 3.602 1.00 95.88 96 SER A C 1
ATOM 761 O O . SER A 1 96 ? 13.053 -2.486 4.348 1.00 95.88 96 SER A O 1
ATOM 763 N N . GLY A 1 97 ? 12.135 -2.472 2.298 1.00 95.00 97 GLY A N 1
ATOM 764 C CA . GLY A 1 97 ? 13.287 -1.868 1.637 1.00 95.00 97 GLY A CA 1
ATOM 765 C C . GLY A 1 97 ? 13.462 -2.280 0.183 1.00 95.00 97 GLY A C 1
ATOM 766 O O . GLY A 1 97 ? 12.538 -2.756 -0.474 1.00 95.00 97 GLY A O 1
ATOM 767 N N . VAL A 1 98 ? 14.671 -2.072 -0.338 1.00 96.00 98 VAL A N 1
ATOM 768 C CA . VAL A 1 98 ? 15.013 -2.429 -1.718 1.00 96.00 98 VAL A CA 1
ATOM 769 C C . VAL A 1 98 ? 15.338 -3.919 -1.810 1.00 96.00 98 VAL A C 1
ATOM 771 O O . VAL A 1 98 ? 16.249 -4.401 -1.141 1.00 96.00 98 VAL A O 1
ATOM 774 N N . ILE A 1 99 ? 14.626 -4.633 -2.680 1.00 96.06 99 ILE A N 1
ATOM 775 C CA . ILE A 1 99 ? 14.800 -6.068 -2.937 1.00 96.06 99 ILE A CA 1
ATOM 776 C C . ILE A 1 99 ? 15.072 -6.340 -4.422 1.00 96.06 99 ILE A C 1
ATOM 778 O O . ILE A 1 99 ? 14.880 -5.465 -5.271 1.00 96.06 99 ILE A O 1
ATOM 782 N N . SER A 1 100 ? 15.516 -7.560 -4.745 1.00 96.94 100 SER A N 1
ATOM 783 C CA . SER A 1 100 ? 15.574 -8.011 -6.142 1.00 96.94 100 SER A CA 1
ATOM 784 C C . SER A 1 100 ? 14.164 -8.148 -6.713 1.00 96.94 100 SER A C 1
ATOM 786 O O . SER A 1 100 ? 13.272 -8.665 -6.039 1.00 96.94 100 SER A O 1
ATOM 788 N N . VAL A 1 101 ? 13.977 -7.761 -7.977 1.00 96.31 101 VAL A N 1
ATOM 789 C CA . VAL A 1 101 ? 12.725 -8.013 -8.710 1.00 96.31 101 VAL A CA 1
ATOM 790 C C . VAL A 1 101 ? 12.422 -9.515 -8.787 1.00 96.31 101 VAL A C 1
ATOM 792 O O . VAL A 1 101 ? 11.252 -9.881 -8.777 1.00 96.31 101 VAL A O 1
ATOM 795 N N . ASP A 1 102 ? 13.446 -10.379 -8.778 1.00 96.62 102 ASP A N 1
ATOM 796 C CA . ASP A 1 102 ? 13.274 -11.843 -8.771 1.00 96.62 102 ASP A CA 1
ATOM 797 C C . ASP A 1 102 ? 12.513 -12.354 -7.537 1.00 96.62 102 ASP A C 1
ATOM 799 O O . ASP A 1 102 ? 11.774 -13.324 -7.636 1.00 96.62 102 ASP A O 1
ATOM 803 N N . TYR A 1 103 ? 12.646 -11.675 -6.393 1.00 96.62 103 TYR A N 1
ATOM 804 C CA . TYR A 1 103 ? 11.955 -12.030 -5.145 1.00 96.62 103 TYR A CA 1
ATOM 805 C C . TYR A 1 103 ? 10.703 -11.184 -4.899 1.00 96.62 103 TYR A C 1
ATOM 807 O O . TYR A 1 103 ? 9.980 -11.391 -3.925 1.00 96.62 103 TYR A O 1
ATOM 815 N N . ALA A 1 104 ? 10.447 -10.189 -5.752 1.00 96.38 104 ALA A N 1
ATOM 816 C CA . ALA A 1 104 ? 9.397 -9.218 -5.499 1.00 96.38 104 ALA A CA 1
ATOM 817 C C . ALA A 1 104 ? 8.002 -9.828 -5.612 1.00 96.38 104 ALA A C 1
ATOM 819 O O . ALA A 1 104 ? 7.130 -9.429 -4.848 1.00 96.38 104 ALA A O 1
ATOM 820 N N . LEU A 1 105 ? 7.775 -10.790 -6.511 1.00 97.38 105 LEU A N 1
ATOM 821 C CA . LEU A 1 105 ? 6.451 -11.395 -6.680 1.00 97.38 105 LEU A CA 1
ATOM 822 C C . LEU A 1 105 ? 6.011 -12.199 -5.444 1.00 97.38 105 LEU A C 1
ATOM 824 O O . LEU A 1 105 ? 4.838 -12.150 -5.078 1.00 97.38 105 LEU A O 1
ATOM 828 N N . ASP A 1 106 ? 6.959 -12.857 -4.772 1.00 97.75 106 ASP A N 1
ATOM 829 C CA . ASP A 1 106 ? 6.716 -13.670 -3.572 1.00 97.75 106 ASP A CA 1
ATOM 830 C C . ASP A 1 106 ? 6.551 -12.829 -2.300 1.00 97.75 106 ASP A C 1
ATOM 832 O O . ASP A 1 106 ? 6.063 -13.310 -1.270 1.00 97.75 106 ASP A O 1
ATOM 836 N N . HIS A 1 107 ? 6.943 -11.554 -2.352 1.00 98.19 107 HIS A N 1
ATOM 837 C CA . HIS A 1 107 ? 6.799 -10.653 -1.223 1.00 98.19 107 HIS A CA 1
ATOM 838 C C . HIS A 1 107 ? 5.304 -10.433 -0.896 1.00 98.19 107 HIS A C 1
ATOM 840 O O . HIS A 1 107 ? 4.530 -10.059 -1.784 1.00 98.19 107 HIS A O 1
ATOM 846 N N . PRO A 1 108 ? 4.871 -10.571 0.377 1.00 97.94 108 PRO A N 1
ATOM 847 C CA . PRO A 1 108 ? 3.451 -10.569 0.757 1.00 97.94 108 PRO A CA 1
ATOM 848 C C . PRO A 1 108 ? 2.695 -9.288 0.385 1.00 97.94 108 PRO A C 1
ATOM 850 O O . PRO A 1 108 ? 1.486 -9.331 0.187 1.00 97.94 108 PRO A O 1
ATOM 853 N N . GLN A 1 109 ? 3.393 -8.157 0.265 1.00 97.81 109 GLN A N 1
ATOM 854 C CA . GLN A 1 109 ? 2.809 -6.891 -0.186 1.00 97.81 109 GLN A CA 1
ATOM 855 C C . GLN A 1 109 ? 2.542 -6.841 -1.698 1.00 97.81 109 GLN A C 1
ATOM 857 O O . GLN A 1 109 ? 1.601 -6.176 -2.106 1.00 97.81 109 GLN A O 1
ATOM 862 N N . THR A 1 110 ? 3.344 -7.477 -2.552 1.00 97.50 110 THR A N 1
ATOM 863 C CA . THR A 1 110 ? 3.429 -7.089 -3.974 1.00 97.50 110 THR A CA 1
ATOM 864 C C . THR A 1 110 ? 2.147 -7.343 -4.755 1.00 97.50 110 THR A C 1
ATOM 866 O O . THR A 1 110 ? 1.633 -6.431 -5.404 1.00 97.50 110 THR A O 1
ATOM 869 N N . ILE A 1 111 ? 1.604 -8.558 -4.671 1.00 97.50 111 ILE A N 1
ATOM 870 C CA . ILE A 1 111 ? 0.364 -8.922 -5.367 1.00 97.50 111 ILE A CA 1
ATOM 871 C C . ILE A 1 111 ? -0.831 -8.098 -4.837 1.00 97.50 111 ILE A C 1
ATOM 873 O O . ILE A 1 111 ? -1.506 -7.461 -5.652 1.00 97.50 111 ILE A O 1
ATOM 877 N N . PRO A 1 112 ? -1.067 -8.016 -3.510 1.00 97.31 112 PRO A N 1
ATOM 878 C CA . PRO A 1 112 ? -2.098 -7.148 -2.932 1.00 97.31 112 PRO A CA 1
ATOM 879 C C . PRO A 1 112 ? -1.921 -5.662 -3.243 1.00 97.31 112 PRO A C 1
ATOM 881 O O . PRO A 1 112 ? -2.896 -4.936 -3.382 1.00 97.31 112 PRO A O 1
ATOM 884 N N . PHE A 1 113 ? -0.684 -5.176 -3.353 1.00 96.50 113 PHE A N 1
ATOM 885 C CA . PHE A 1 113 ? -0.409 -3.772 -3.644 1.00 96.50 113 PHE A CA 1
ATOM 886 C C . PHE A 1 113 ? -0.744 -3.417 -5.095 1.00 96.50 113 PHE A C 1
ATOM 888 O O . PHE A 1 113 ? -1.298 -2.353 -5.369 1.00 96.50 113 PHE A O 1
ATOM 895 N N . LEU A 1 114 ? -0.396 -4.301 -6.030 1.00 95.06 114 LEU A N 1
ATOM 896 C CA . LEU A 1 114 ? -0.577 -4.078 -7.465 1.00 95.06 114 LEU A CA 1
ATOM 897 C C . LEU A 1 114 ? -1.966 -4.495 -7.967 1.00 95.06 114 LEU A C 1
ATOM 899 O O . LEU A 1 114 ? -2.334 -4.134 -9.082 1.00 95.06 114 LEU A O 1
ATOM 903 N N . GLY A 1 115 ? -2.767 -5.152 -7.126 1.00 94.44 115 GLY A N 1
ATOM 904 C CA . GLY A 1 115 ? -4.168 -5.456 -7.412 1.00 94.44 115 GLY A CA 1
ATOM 905 C C . GLY A 1 115 ? -4.364 -6.759 -8.170 1.00 94.44 115 GLY A C 1
ATOM 906 O O . GLY A 1 115 ? -5.246 -6.844 -9.019 1.00 94.44 115 GLY A O 1
ATOM 907 N N . GLY A 1 116 ? -3.530 -7.760 -7.890 1.00 94.94 116 GLY A N 1
ATOM 908 C CA . GLY A 1 116 ? -3.635 -9.092 -8.480 1.00 94.94 116 GLY A CA 1
ATOM 909 C C . GLY A 1 116 ? -2.361 -9.545 -9.188 1.00 94.94 116 GLY A C 1
ATOM 910 O O . GLY A 1 116 ? -1.503 -8.744 -9.567 1.00 94.94 116 GLY A O 1
ATOM 911 N N . LYS A 1 117 ? -2.240 -10.866 -9.346 1.00 95.94 117 LYS A N 1
ATOM 912 C CA . LYS A 1 117 ? -1.020 -11.531 -9.821 1.00 95.94 117 LYS A CA 1
ATOM 913 C C . LYS A 1 117 ? -0.646 -11.104 -11.243 1.00 95.94 117 LYS A C 1
ATOM 915 O O . LYS A 1 117 ? 0.472 -10.649 -11.457 1.00 95.94 117 LYS A O 1
ATOM 920 N N . ASP A 1 118 ? -1.600 -11.114 -12.169 1.00 95.12 118 ASP A N 1
ATOM 921 C CA . ASP A 1 118 ? -1.359 -10.774 -13.579 1.00 95.12 118 ASP A CA 1
ATOM 922 C C . ASP A 1 118 ? -0.878 -9.328 -13.774 1.00 95.12 118 ASP A C 1
ATOM 924 O O . ASP A 1 118 ? -0.095 -9.012 -14.673 1.00 95.12 118 ASP A O 1
ATOM 928 N N . ILE A 1 119 ? -1.371 -8.393 -12.954 1.00 93.94 119 ILE A N 1
ATOM 929 C CA . ILE A 1 119 ? -0.901 -7.002 -12.978 1.00 93.94 119 ILE A CA 1
ATOM 930 C C . ILE A 1 119 ? 0.494 -6.922 -12.359 1.00 93.94 119 ILE A C 1
ATOM 932 O O . ILE A 1 119 ? 1.360 -6.246 -12.918 1.00 93.94 119 ILE A O 1
ATOM 936 N N . ALA A 1 120 ? 0.723 -7.625 -11.247 1.00 96.12 120 ALA A N 1
ATOM 937 C CA . ALA A 1 120 ? 2.009 -7.645 -10.567 1.00 96.12 120 ALA A CA 1
ATOM 938 C C . ALA A 1 120 ? 3.135 -8.166 -11.470 1.00 96.12 120 ALA A C 1
ATOM 940 O O . ALA A 1 120 ? 4.155 -7.497 -11.616 1.00 96.12 120 ALA A O 1
ATOM 941 N N . GLU A 1 121 ? 2.930 -9.294 -12.146 1.00 96.94 121 GLU A N 1
ATOM 942 C CA . GLU A 1 121 ? 3.910 -9.884 -13.064 1.00 96.94 121 GLU A CA 1
ATOM 943 C C . GLU A 1 121 ? 4.251 -8.938 -14.220 1.00 96.94 121 GLU A C 1
ATOM 945 O O . GLU A 1 121 ? 5.425 -8.656 -14.480 1.00 96.94 121 GLU A O 1
ATOM 950 N N . ARG A 1 122 ? 3.230 -8.363 -14.872 1.00 96.12 122 ARG A N 1
ATOM 951 C CA . ARG A 1 122 ? 3.436 -7.394 -15.960 1.00 96.12 122 ARG A CA 1
ATOM 952 C C . ARG A 1 122 ? 4.151 -6.135 -15.478 1.00 96.12 122 ARG A C 1
ATOM 954 O O . ARG A 1 122 ? 5.027 -5.619 -16.177 1.00 96.12 122 ARG A O 1
ATOM 961 N N . TYR A 1 123 ? 3.805 -5.644 -14.288 1.00 95.38 123 TYR A N 1
ATOM 962 C CA . TYR A 1 123 ? 4.466 -4.492 -13.688 1.00 95.38 123 TYR A CA 1
ATOM 963 C C . TYR A 1 123 ? 5.935 -4.778 -13.389 1.00 95.38 123 TYR A C 1
ATOM 965 O O . TYR A 1 123 ? 6.779 -3.992 -13.804 1.00 95.38 123 TYR A O 1
ATOM 973 N N . LEU A 1 124 ? 6.259 -5.901 -12.745 1.00 96.00 124 LEU A N 1
ATOM 974 C CA . LEU A 1 124 ? 7.637 -6.274 -12.416 1.00 96.00 124 LEU A CA 1
ATOM 975 C C . LEU A 1 124 ? 8.486 -6.497 -13.676 1.00 96.00 124 LEU A C 1
ATOM 977 O O . LEU A 1 124 ? 9.615 -6.009 -13.755 1.00 96.00 124 LEU A O 1
ATOM 981 N N . ALA A 1 125 ? 7.925 -7.141 -14.704 1.00 95.69 125 ALA A N 1
ATOM 982 C CA . ALA A 1 125 ? 8.590 -7.305 -15.995 1.00 95.69 125 ALA A CA 1
ATOM 983 C C . ALA A 1 125 ? 8.898 -5.953 -16.659 1.00 95.69 125 ALA A C 1
ATOM 985 O O . ALA A 1 125 ? 9.984 -5.748 -17.210 1.00 95.69 125 ALA A O 1
ATOM 986 N N . LYS A 1 126 ? 7.961 -4.999 -16.596 1.00 94.62 126 LYS A N 1
ATOM 987 C CA . LYS A 1 126 ? 8.165 -3.651 -17.137 1.00 94.62 126 LYS A CA 1
ATOM 988 C C . LYS A 1 126 ? 9.123 -2.825 -16.272 1.00 94.62 126 LYS A C 1
ATOM 990 O O . LYS A 1 126 ? 10.003 -2.172 -16.827 1.00 94.62 126 LYS A O 1
ATOM 995 N N . HIS A 1 127 ? 9.024 -2.907 -14.945 1.00 94.50 127 HIS A N 1
ATOM 996 C CA . HIS A 1 127 ? 9.943 -2.278 -13.991 1.00 94.50 127 HIS A CA 1
ATOM 997 C C . HIS A 1 127 ? 11.381 -2.705 -14.271 1.00 94.50 127 HIS A C 1
ATOM 999 O O . 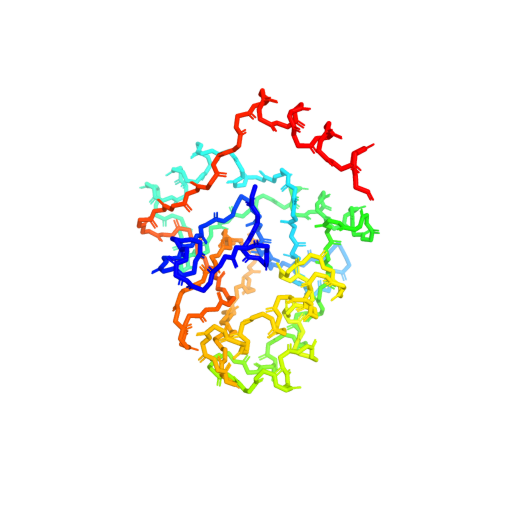HIS A 1 127 ? 12.248 -1.846 -14.395 1.00 94.50 127 HIS A O 1
ATOM 1005 N N . ARG A 1 128 ? 11.624 -4.004 -14.494 1.00 94.81 128 ARG A N 1
ATOM 1006 C CA . ARG A 1 128 ? 12.950 -4.521 -14.865 1.00 94.81 128 ARG A CA 1
ATOM 1007 C C . ARG A 1 128 ? 13.522 -3.847 -16.112 1.00 94.81 128 ARG A C 1
ATOM 1009 O O . ARG A 1 128 ? 14.696 -3.496 -16.127 1.00 94.81 128 ARG A O 1
ATOM 1016 N N . LYS A 1 129 ? 12.699 -3.622 -17.140 1.00 93.81 129 LYS A N 1
ATOM 1017 C CA . LYS A 1 129 ? 13.113 -2.941 -18.383 1.00 93.81 129 LYS A CA 1
ATOM 1018 C C . LYS A 1 129 ? 13.388 -1.446 -18.177 1.00 93.81 129 LYS A C 1
ATOM 1020 O O . LYS A 1 129 ? 14.216 -0.866 -18.878 1.00 93.81 129 LYS A O 1
ATOM 1025 N N . VAL A 1 130 ? 12.671 -0.813 -17.251 1.00 92.69 130 VAL A N 1
ATOM 1026 C CA . VAL A 1 130 ? 12.720 0.639 -17.041 1.00 92.69 130 VAL A CA 1
ATOM 1027 C C . VAL A 1 130 ? 13.799 1.039 -16.029 1.00 92.69 130 VAL A C 1
ATOM 1029 O O . VAL A 1 130 ? 14.593 1.928 -16.333 1.00 92.69 130 VAL A O 1
ATOM 1032 N N . TYR A 1 131 ? 13.879 0.362 -14.881 1.00 92.81 131 TYR A N 1
ATOM 1033 C CA . TYR A 1 131 ? 14.781 0.695 -13.769 1.00 92.81 131 TYR A CA 1
ATOM 1034 C C . TYR A 1 131 ? 15.781 -0.407 -13.390 1.00 92.81 131 TYR A C 1
ATOM 1036 O O . TYR A 1 131 ? 16.634 -0.180 -12.536 1.00 92.81 131 TYR A O 1
ATOM 1044 N N . GLY A 1 132 ? 15.712 -1.592 -13.998 1.00 93.81 132 GLY A N 1
ATOM 1045 C CA . GLY A 1 132 ? 16.615 -2.703 -13.687 1.00 93.81 132 GLY A CA 1
ATOM 1046 C C . GLY A 1 132 ? 16.100 -3.638 -12.588 1.00 93.81 132 GLY A C 1
ATOM 1047 O O . GLY A 1 132 ? 14.916 -3.663 -12.264 1.00 93.81 132 GLY A O 1
ATOM 1048 N N . ASN A 1 133 ? 16.991 -4.467 -12.035 1.00 95.62 133 ASN A N 1
ATOM 1049 C CA . ASN A 1 133 ? 16.603 -5.637 -11.232 1.00 95.62 133 ASN A CA 1
ATOM 1050 C C . ASN A 1 133 ? 16.350 -5.362 -9.738 1.00 95.62 133 ASN A C 1
ATOM 1052 O O . ASN A 1 133 ? 16.311 -6.296 -8.944 1.00 95.62 133 ASN A O 1
ATOM 1056 N N . LYS A 1 134 ? 16.201 -4.102 -9.330 1.00 96.44 134 LYS A N 1
ATOM 1057 C CA . LYS A 1 134 ? 15.930 -3.723 -7.937 1.00 96.44 134 LYS A CA 1
ATOM 1058 C C . LYS A 1 134 ? 14.646 -2.909 -7.849 1.00 96.44 134 LYS A C 1
ATOM 1060 O O . LYS A 1 134 ? 14.367 -2.107 -8.740 1.00 96.44 134 LYS A O 1
ATOM 1065 N N . ILE A 1 135 ? 13.881 -3.122 -6.785 1.00 95.81 135 ILE A N 1
ATOM 1066 C CA . ILE A 1 135 ? 12.622 -2.423 -6.515 1.00 95.81 135 ILE A CA 1
ATOM 1067 C C . ILE A 1 135 ? 12.476 -2.150 -5.019 1.00 95.81 135 ILE A C 1
ATOM 1069 O O . ILE A 1 135 ? 12.790 -3.008 -4.196 1.00 95.81 135 ILE A O 1
ATOM 1073 N N . GLY A 1 136 ? 11.983 -0.962 -4.665 1.00 95.25 136 GLY A N 1
ATOM 1074 C CA . GLY A 1 136 ? 11.573 -0.655 -3.296 1.00 95.25 136 GLY A CA 1
ATOM 1075 C C . GLY A 1 136 ? 10.230 -1.300 -2.950 1.00 95.25 136 GLY A C 1
ATOM 1076 O O . GLY A 1 136 ? 9.244 -1.095 -3.655 1.00 95.25 136 GLY A O 1
ATOM 1077 N N . VAL A 1 137 ? 10.164 -2.050 -1.857 1.00 95.81 137 VAL A N 1
ATOM 1078 C CA . VAL A 1 137 ? 8.917 -2.550 -1.271 1.00 95.81 137 VAL A CA 1
ATOM 1079 C C . VAL A 1 137 ? 8.904 -2.133 0.192 1.00 95.81 137 VAL A C 1
ATOM 1081 O O . VAL A 1 137 ? 9.559 -2.745 1.031 1.00 95.81 137 VAL A O 1
ATOM 1084 N N . TRP A 1 138 ? 8.199 -1.043 0.478 1.00 94.19 138 TRP A N 1
ATOM 1085 C CA . TRP A 1 138 ? 8.243 -0.343 1.755 1.00 94.19 138 TRP A CA 1
ATOM 1086 C C . TRP A 1 138 ? 6.952 -0.569 2.536 1.00 94.19 138 TRP A C 1
ATOM 1088 O O . TRP A 1 138 ? 5.837 -0.404 2.026 1.00 94.19 138 TRP A O 1
ATOM 1098 N N . HIS A 1 139 ? 7.103 -0.968 3.793 1.00 93.94 139 HIS A N 1
ATOM 1099 C CA . HIS A 1 139 ? 6.011 -1.088 4.748 1.00 93.94 139 HIS A CA 1
ATOM 1100 C C . HIS A 1 139 ? 6.435 -0.749 6.178 1.00 93.94 139 HIS A C 1
ATOM 1102 O O . HIS A 1 139 ? 7.623 -0.665 6.490 1.00 93.94 139 HIS A O 1
ATOM 1108 N N . THR A 1 140 ? 5.437 -0.480 7.018 1.00 92.88 140 THR A N 1
ATOM 1109 C CA . THR A 1 140 ? 5.594 -0.035 8.408 1.00 92.88 140 THR A CA 1
ATOM 1110 C C . THR A 1 140 ? 4.688 -0.853 9.316 1.00 92.88 140 THR A C 1
ATOM 1112 O O . THR A 1 140 ? 3.658 -1.370 8.879 1.00 92.88 140 THR A O 1
ATOM 1115 N N . ASP A 1 141 ? 5.053 -0.931 10.595 1.00 95.38 141 ASP A N 1
ATOM 1116 C CA . ASP A 1 141 ? 4.201 -1.523 11.620 1.00 95.38 141 ASP A CA 1
ATOM 1117 C C . ASP A 1 141 ? 3.138 -0.514 12.078 1.00 95.38 141 ASP A C 1
ATOM 1119 O O . ASP A 1 141 ? 3.398 0.366 12.902 1.00 95.38 141 ASP A O 1
ATOM 1123 N N . ASP A 1 142 ? 1.943 -0.639 11.503 1.00 96.56 142 ASP A N 1
ATOM 1124 C CA . ASP A 1 142 ? 0.800 0.225 11.807 1.00 96.56 142 ASP A CA 1
ATOM 1125 C C . ASP A 1 142 ? -0.221 -0.451 12.745 1.00 96.56 142 ASP A C 1
ATOM 1127 O O . ASP A 1 142 ? -1.331 0.052 12.893 1.00 96.56 142 ASP A O 1
ATOM 1131 N N . LEU A 1 143 ? 0.102 -1.591 13.372 1.00 97.25 143 LEU A N 1
ATOM 1132 C CA . LEU A 1 143 ? -0.831 -2.236 14.301 1.00 97.25 143 LEU A CA 1
ATOM 1133 C C . LEU A 1 143 ? -0.948 -1.414 15.595 1.00 97.25 143 LEU A C 1
ATOM 1135 O O . LEU A 1 143 ? 0.039 -1.204 16.307 1.00 97.25 143 LEU A O 1
ATOM 1139 N N . LYS A 1 144 ? -2.167 -0.956 15.886 1.00 95.56 144 LYS A N 1
ATOM 1140 C CA . LYS A 1 144 ? -2.551 -0.166 17.066 1.00 95.56 144 LYS A CA 1
ATOM 1141 C C . LYS A 1 144 ? -3.884 -0.670 17.628 1.00 95.56 144 LYS A C 1
ATOM 1143 O O . LYS A 1 144 ? -4.392 -1.703 17.186 1.00 95.56 144 LYS A O 1
ATOM 1148 N N . ASP A 1 145 ? -4.408 0.034 18.630 1.00 94.44 145 ASP A N 1
ATOM 1149 C CA . ASP A 1 145 ? -5.710 -0.276 19.228 1.00 94.44 145 ASP A CA 1
ATOM 1150 C C . ASP A 1 145 ? -6.855 -0.022 18.242 1.00 94.44 145 ASP A C 1
ATOM 1152 O O . ASP A 1 145 ? -7.750 -0.854 18.112 1.00 94.44 145 ASP A O 1
ATOM 1156 N N . GLU A 1 146 ? -6.782 1.082 17.497 1.00 96.44 146 GLU A N 1
ATOM 1157 C CA . GLU A 1 146 ? -7.674 1.379 16.377 1.00 96.44 146 GLU A CA 1
ATOM 1158 C C . GLU A 1 146 ? -7.034 1.005 15.026 1.00 96.44 146 GLU A C 1
ATOM 1160 O O . GLU A 1 146 ? -5.802 0.976 14.909 1.00 96.44 146 GLU A O 1
ATOM 1165 N N . PRO A 1 147 ? -7.836 0.710 13.985 1.00 98.31 147 PRO A N 1
ATOM 1166 C CA . PRO A 1 147 ? -7.305 0.461 12.654 1.00 98.31 147 PRO A CA 1
ATOM 1167 C C . PRO A 1 147 ? -6.598 1.694 12.092 1.00 98.31 147 PRO A C 1
ATOM 1169 O O . PRO A 1 147 ? -7.131 2.801 12.111 1.00 98.31 147 PRO A O 1
ATOM 1172 N N . MET A 1 148 ? -5.419 1.492 11.516 1.00 98.00 148 MET A N 1
ATOM 1173 C CA . MET A 1 148 ? -4.604 2.562 10.941 1.00 98.00 148 MET A CA 1
ATOM 1174 C C . MET A 1 148 ? -4.445 2.340 9.446 1.00 98.00 148 MET A C 1
ATOM 1176 O O . MET A 1 148 ? -4.131 1.230 9.018 1.00 98.00 148 MET A O 1
ATOM 1180 N N . ALA A 1 149 ? -4.618 3.382 8.633 1.00 96.81 149 ALA A N 1
ATOM 1181 C CA . ALA A 1 149 ? -4.485 3.263 7.188 1.00 96.81 149 ALA A CA 1
ATOM 1182 C C . ALA A 1 149 ? -3.617 4.346 6.551 1.00 96.81 149 ALA A C 1
ATOM 1184 O O . ALA A 1 149 ? -3.455 5.456 7.055 1.00 96.81 149 ALA A O 1
ATOM 1185 N N . ARG A 1 150 ? -3.056 3.988 5.398 1.00 94.25 150 ARG A N 1
ATOM 1186 C CA . ARG A 1 150 ? -2.211 4.826 4.551 1.00 94.25 150 ARG A CA 1
ATOM 1187 C C . ARG A 1 150 ? -2.723 4.782 3.125 1.00 94.25 150 ARG A C 1
ATOM 1189 O O . ARG A 1 150 ? -3.075 3.701 2.649 1.00 94.25 150 ARG A O 1
ATOM 1196 N N . MET A 1 151 ? -2.704 5.908 2.415 1.00 91.69 151 MET A N 1
ATOM 1197 C CA . MET A 1 151 ? -2.862 5.867 0.961 1.00 91.69 151 MET A CA 1
ATOM 1198 C C . MET A 1 151 ? -1.572 5.358 0.314 1.00 91.69 151 MET A C 1
ATOM 1200 O O . MET A 1 151 ? -0.487 5.474 0.883 1.00 91.69 151 MET A O 1
ATOM 1204 N N . ARG A 1 152 ? -1.686 4.737 -0.861 1.00 89.81 152 ARG A N 1
ATOM 1205 C CA . ARG A 1 152 ? -0.558 4.056 -1.510 1.00 89.81 152 ARG A CA 1
ATOM 1206 C C . ARG A 1 152 ? 0.131 4.935 -2.545 1.00 89.81 152 ARG A C 1
ATOM 1208 O O . ARG A 1 152 ? -0.528 5.542 -3.391 1.00 89.81 152 ARG A O 1
ATOM 1215 N N . TYR A 1 153 ? 1.458 4.911 -2.523 1.00 86.69 153 TYR A N 1
ATOM 1216 C CA . TYR A 1 153 ? 2.328 5.578 -3.480 1.00 86.69 153 TYR A CA 1
ATOM 1217 C C . TYR A 1 153 ? 3.075 4.565 -4.335 1.00 86.69 153 TYR A C 1
ATOM 1219 O O . TYR A 1 153 ? 3.642 3.591 -3.843 1.00 86.69 153 TYR A O 1
ATOM 1227 N N . LEU A 1 154 ? 3.137 4.849 -5.628 1.00 87.31 154 LEU A N 1
ATOM 1228 C CA . LEU A 1 154 ? 4.028 4.180 -6.553 1.00 87.31 154 LEU A CA 1
ATOM 1229 C C . LEU A 1 154 ? 5.211 5.104 -6.846 1.00 87.31 154 LEU A C 1
ATOM 1231 O O . LEU A 1 154 ? 5.074 6.076 -7.592 1.00 87.31 154 LEU A O 1
ATOM 1235 N N . GLY A 1 155 ? 6.363 4.810 -6.247 1.00 82.88 155 GLY A N 1
ATOM 1236 C CA . GLY A 1 155 ? 7.599 5.581 -6.380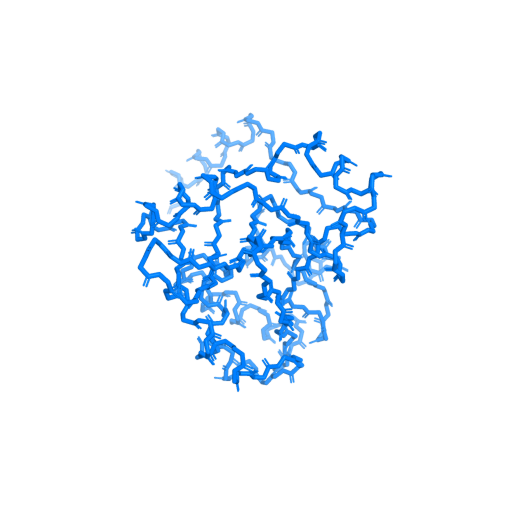 1.00 82.88 155 GLY A CA 1
ATOM 1237 C C . GLY A 1 155 ? 8.189 5.565 -7.795 1.00 82.88 155 GLY A C 1
ATOM 1238 O O . GLY A 1 155 ? 7.699 4.877 -8.693 1.00 82.88 155 GLY A O 1
ATOM 1239 N N . TYR A 1 156 ? 9.257 6.332 -8.007 1.00 82.50 156 TYR A N 1
ATOM 1240 C CA . TYR A 1 156 ? 10.022 6.370 -9.259 1.00 82.50 156 TYR A CA 1
ATOM 1241 C C . TYR A 1 156 ? 11.488 5.997 -9.012 1.00 82.50 156 TYR A C 1
ATOM 1243 O O . TYR A 1 156 ? 11.990 6.127 -7.896 1.00 82.50 156 TYR A O 1
ATOM 1251 N N . GLY A 1 157 ? 12.170 5.539 -10.061 1.00 81.50 157 GLY A N 1
ATOM 1252 C CA . GLY A 1 157 ? 13.558 5.091 -9.979 1.00 81.50 157 GLY A CA 1
ATOM 1253 C C . GLY A 1 157 ? 13.730 3.730 -9.295 1.00 81.50 157 GLY A C 1
ATOM 1254 O O . GLY A 1 157 ? 12.766 3.044 -8.974 1.00 81.50 157 GLY A O 1
ATOM 1255 N N . VAL A 1 158 ? 14.990 3.347 -9.081 1.00 70.75 158 VAL A N 1
ATOM 1256 C CA . VAL A 1 158 ? 15.392 2.014 -8.587 1.00 70.75 158 VAL A CA 1
ATOM 1257 C C . VAL A 1 158 ? 15.001 1.781 -7.122 1.00 70.75 158 VAL A C 1
ATOM 1259 O O . VAL A 1 158 ? 14.635 0.673 -6.737 1.00 70.75 158 VAL A O 1
ATOM 1262 N N . ASN A 1 159 ? 15.069 2.840 -6.311 1.00 71.75 159 ASN A N 1
ATOM 1263 C CA . ASN A 1 159 ? 14.759 2.794 -4.878 1.00 71.75 159 ASN A CA 1
ATOM 1264 C C . ASN A 1 159 ? 13.298 3.178 -4.582 1.00 71.75 159 ASN A C 1
ATOM 1266 O O . ASN A 1 159 ? 12.806 2.950 -3.477 1.00 71.75 159 ASN A O 1
ATOM 1270 N N . GLY A 1 160 ? 12.600 3.746 -5.571 1.00 68.50 160 GLY A N 1
ATOM 1271 C CA . GLY A 1 160 ? 11.158 3.937 -5.531 1.00 68.50 160 GLY A CA 1
ATOM 1272 C C . GLY A 1 160 ? 10.434 2.653 -5.924 1.00 68.50 160 GLY A C 1
ATOM 1273 O O . GLY A 1 160 ? 10.931 1.836 -6.696 1.00 68.50 160 GLY A O 1
ATOM 1274 N N . GLY A 1 161 ? 9.245 2.448 -5.375 1.00 82.38 161 GLY A N 1
ATOM 1275 C CA . GLY A 1 161 ? 8.455 1.266 -5.691 1.00 82.38 161 GLY A CA 1
ATOM 1276 C C . GLY A 1 161 ? 7.126 1.289 -4.963 1.00 82.38 161 GLY A C 1
ATOM 1277 O O . GLY A 1 161 ? 6.372 2.242 -5.128 1.00 82.38 161 GLY A O 1
ATOM 1278 N N . LEU A 1 162 ? 6.826 0.253 -4.194 1.00 86.62 162 LEU A N 1
ATOM 1279 C CA . LEU A 1 162 ? 5.537 0.074 -3.534 1.00 86.62 162 LEU A CA 1
ATOM 1280 C C . LEU A 1 162 ? 5.605 0.664 -2.117 1.00 86.62 162 LEU A C 1
ATOM 1282 O O . LEU A 1 162 ? 6.281 0.086 -1.270 1.00 86.62 162 LEU A O 1
ATOM 1286 N N . ASP A 1 163 ? 4.942 1.794 -1.865 1.00 83.44 163 ASP A N 1
ATOM 1287 C CA . ASP A 1 163 ? 5.023 2.544 -0.597 1.00 83.44 163 ASP A CA 1
ATOM 1288 C C . ASP A 1 163 ? 3.644 3.086 -0.146 1.00 83.44 163 ASP A C 1
ATOM 1290 O O . ASP A 1 163 ? 2.654 2.986 -0.878 1.00 83.44 163 ASP A O 1
ATOM 1294 N N . GLY A 1 164 ? 3.537 3.654 1.058 1.00 74.56 164 GLY A N 1
ATOM 1295 C CA . GLY A 1 164 ? 2.306 4.238 1.586 1.00 74.56 164 GLY A CA 1
ATOM 1296 C C . GLY A 1 164 ? 2.490 5.308 2.670 1.00 74.56 164 GLY A C 1
ATOM 1297 O O . GLY A 1 164 ? 3.337 5.203 3.555 1.00 74.56 164 GLY A O 1
ATOM 1298 N N . GLY A 1 165 ? 1.606 6.307 2.660 1.00 73.38 165 GLY A N 1
ATOM 1299 C CA . GLY A 1 165 ? 1.501 7.366 3.668 1.00 73.38 165 GLY A CA 1
ATOM 1300 C C . GLY A 1 165 ? 0.285 8.278 3.440 1.00 73.38 165 GLY A C 1
ATOM 1301 O O . GLY A 1 165 ? -0.420 8.146 2.443 1.00 73.38 165 GLY A O 1
ATOM 1302 N N . LEU A 1 166 ? 0.024 9.189 4.379 1.00 64.50 166 LEU A N 1
ATOM 1303 C CA . LEU A 1 166 ? -0.999 10.248 4.283 1.00 64.50 166 LEU A CA 1
ATOM 1304 C C . LEU A 1 166 ? -0.415 11.671 4.364 1.00 64.50 166 LEU A C 1
ATOM 1306 O O . LEU A 1 166 ? -1.169 12.635 4.450 1.00 64.50 166 LEU A O 1
ATOM 1310 N N . TYR A 1 167 ? 0.912 11.824 4.367 1.00 62.84 167 TYR A N 1
ATOM 1311 C CA . TYR A 1 167 ? 1.578 13.120 4.527 1.00 62.84 167 TYR A CA 1
ATOM 1312 C C . TYR A 1 167 ? 2.342 13.545 3.266 1.00 62.84 167 TYR A C 1
ATOM 1314 O O . TYR A 1 167 ? 2.837 12.712 2.511 1.00 62.84 167 TYR A O 1
ATOM 1322 N N . GLY A 1 168 ? 2.490 14.861 3.080 1.00 58.81 168 GLY A N 1
ATOM 1323 C CA . GLY A 1 168 ? 3.324 15.464 2.036 1.00 58.81 168 GLY A CA 1
ATOM 1324 C C . GLY A 1 168 ? 2.599 15.779 0.722 1.00 58.81 168 GLY A C 1
ATOM 1325 O O . GLY A 1 168 ? 1.377 15.678 0.608 1.00 58.81 168 GLY A O 1
ATOM 1326 N N . GLY A 1 169 ? 3.369 16.210 -0.284 1.00 59.69 169 GLY A N 1
ATOM 1327 C CA . GLY A 1 169 ? 2.842 16.467 -1.626 1.00 59.69 169 GLY A CA 1
ATOM 1328 C C . GLY A 1 169 ? 2.148 15.224 -2.188 1.00 59.69 169 GLY A C 1
ATOM 1329 O O . GLY A 1 169 ? 2.600 14.104 -1.964 1.00 59.69 169 GLY A O 1
ATOM 1330 N N . SER A 1 170 ? 1.061 15.414 -2.941 1.00 69.38 170 SER A N 1
ATOM 1331 C CA . SER A 1 170 ? 0.301 14.326 -3.576 1.00 69.38 170 SER A CA 1
ATOM 1332 C C . SER A 1 170 ? 0.194 14.534 -5.088 1.00 69.38 170 SER A C 1
ATOM 1334 O O . SER A 1 170 ? 0.046 15.660 -5.557 1.00 69.38 170 SER A O 1
ATOM 1336 N N . ARG A 1 171 ? 0.280 13.448 -5.867 1.00 75.00 171 ARG A N 1
ATOM 1337 C CA . ARG A 1 171 ? 0.118 13.461 -7.327 1.00 75.00 171 ARG A CA 1
ATOM 1338 C C . ARG A 1 171 ? -0.846 12.358 -7.741 1.00 75.00 171 ARG A C 1
ATOM 1340 O O . ARG A 1 171 ? -0.451 11.201 -7.850 1.00 75.00 171 ARG A O 1
ATOM 1347 N N . LEU A 1 172 ? -2.102 12.730 -7.955 1.00 77.00 172 LEU A N 1
ATOM 1348 C CA . LEU A 1 172 ? -3.159 11.837 -8.427 1.00 77.00 172 LEU A CA 1
ATOM 1349 C C . LEU A 1 172 ? -3.278 11.926 -9.953 1.00 77.00 172 LEU A C 1
ATOM 1351 O O . LEU A 1 172 ? -3.093 12.996 -10.533 1.00 77.00 172 LEU A O 1
ATOM 1355 N N . LEU A 1 173 ? -3.599 10.804 -10.598 1.00 74.75 173 LEU A N 1
ATOM 1356 C CA . LEU A 1 173 ? -3.929 10.763 -12.022 1.00 74.75 173 LEU A CA 1
ATOM 1357 C C . LEU A 1 173 ? -5.451 10.682 -12.187 1.00 74.75 173 LEU A C 1
ATOM 1359 O O . LEU A 1 173 ? -6.054 9.667 -11.843 1.00 74.75 173 LEU A O 1
ATOM 1363 N N . GLY A 1 174 ? -6.062 11.738 -12.723 1.00 74.25 174 GLY A N 1
ATOM 1364 C CA . GLY A 1 174 ? -7.462 11.733 -13.146 1.00 74.25 174 GLY A CA 1
ATOM 1365 C C . GLY A 1 174 ? -7.592 11.285 -14.601 1.00 74.25 174 GLY A C 1
ATOM 1366 O O . GLY A 1 174 ? -6.798 11.693 -15.448 1.00 74.25 174 GLY A O 1
ATOM 1367 N N . VAL A 1 175 ? -8.590 10.456 -14.901 1.00 67.88 175 VAL A N 1
ATOM 1368 C CA . VAL A 1 175 ? -9.004 10.162 -16.280 1.00 67.88 175 VAL A CA 1
ATOM 1369 C C . VAL A 1 175 ? -10.380 10.782 -16.465 1.00 67.88 175 VAL A C 1
ATOM 1371 O O . VAL A 1 175 ? -11.293 10.475 -15.702 1.00 67.88 175 VAL A O 1
ATOM 1374 N N . ALA A 1 176 ? -10.513 11.673 -17.445 1.00 66.88 176 ALA A N 1
ATOM 1375 C CA . ALA A 1 176 ? -11.796 12.282 -17.765 1.00 66.88 176 ALA A CA 1
ATOM 1376 C C . ALA A 1 176 ? -12.774 11.201 -18.282 1.00 66.88 176 ALA A C 1
ATOM 1378 O O . ALA A 1 176 ? -12.342 10.326 -19.044 1.00 66.88 176 ALA A O 1
ATOM 1379 N N . PRO A 1 177 ? -14.061 11.211 -17.886 1.00 59.00 177 PRO A N 1
ATOM 1380 C CA . PRO A 1 177 ? -15.049 10.223 -18.330 1.00 59.00 177 PRO A CA 1
ATOM 1381 C C . PRO A 1 177 ? -15.141 10.095 -19.857 1.00 59.00 177 PRO A C 1
ATOM 1383 O O . PRO A 1 177 ? -15.317 8.996 -20.380 1.00 59.00 177 PRO A O 1
ATOM 1386 N N . GLU A 1 178 ? -14.932 11.190 -20.588 1.00 55.31 178 GLU A N 1
ATOM 1387 C CA . GLU A 1 178 ? -14.960 11.221 -22.052 1.00 55.31 178 GLU A CA 1
ATOM 1388 C C . GLU A 1 178 ? -13.796 10.420 -22.670 1.00 55.31 178 GLU A C 1
ATOM 1390 O O . GLU A 1 178 ? -13.936 9.825 -23.739 1.00 55.31 178 GLU A O 1
ATOM 1395 N N . ALA A 1 179 ? -12.660 10.309 -21.970 1.00 53.28 179 ALA A N 1
ATOM 1396 C CA . ALA A 1 179 ? -11.503 9.527 -22.412 1.00 53.28 179 ALA A CA 1
ATOM 1397 C C . ALA A 1 179 ? -11.707 8.002 -22.263 1.00 53.28 179 ALA A C 1
ATOM 1399 O O . ALA A 1 179 ? -11.075 7.223 -22.981 1.00 53.28 179 ALA A O 1
ATOM 1400 N N . LEU A 1 180 ? -12.607 7.554 -21.374 1.00 50.62 180 LEU A N 1
ATOM 1401 C CA . LEU A 1 180 ? -12.979 6.136 -21.238 1.00 50.62 180 LEU A CA 1
ATOM 1402 C C . LEU A 1 180 ? -13.780 5.631 -22.448 1.00 50.62 180 LEU A C 1
ATOM 1404 O O . LEU A 1 180 ? -13.611 4.479 -22.850 1.00 50.62 180 LEU A O 1
ATOM 1408 N N . GLY A 1 181 ? -14.607 6.491 -23.054 1.00 49.44 181 GLY A N 1
ATOM 1409 C CA . GLY A 1 181 ? -15.355 6.167 -24.274 1.00 49.44 181 GLY A CA 1
ATOM 1410 C C . GLY A 1 181 ? -14.447 5.949 -25.487 1.00 49.44 181 GLY A C 1
ATOM 1411 O O . GLY A 1 181 ? -14.662 5.028 -26.271 1.00 49.44 181 GLY A O 1
ATOM 1412 N N . VAL A 1 182 ? -13.375 6.737 -25.605 1.00 48.59 182 VAL A N 1
ATOM 1413 C CA . VAL A 1 182 ? -12.390 6.605 -26.693 1.00 48.59 182 VAL A CA 1
ATOM 1414 C C . VAL A 1 182 ? -11.534 5.342 -26.533 1.00 48.59 182 VAL A C 1
ATOM 1416 O O . VAL A 1 182 ? -11.268 4.659 -27.519 1.00 48.59 182 VAL A O 1
ATOM 1419 N N . ALA A 1 183 ? -11.151 4.979 -25.303 1.00 47.66 183 ALA A N 1
ATOM 1420 C CA . ALA A 1 183 ? -10.347 3.781 -25.041 1.00 47.66 183 ALA A CA 1
ATOM 1421 C C . ALA A 1 183 ? -11.081 2.472 -25.394 1.00 47.66 183 ALA A C 1
ATOM 1423 O O . ALA A 1 183 ? -10.487 1.590 -26.010 1.00 47.66 183 ALA A O 1
ATOM 1424 N N . ARG A 1 184 ? -12.385 2.369 -25.092 1.00 48.59 184 ARG A N 1
ATOM 1425 C CA . ARG A 1 184 ? -13.203 1.199 -25.477 1.00 48.59 184 ARG A CA 1
ATOM 1426 C C . ARG A 1 184 ? -13.319 1.031 -26.995 1.00 48.59 184 ARG A C 1
ATOM 1428 O O . ARG A 1 184 ? -13.340 -0.089 -27.489 1.00 48.59 184 ARG A O 1
ATOM 1435 N N . ASN A 1 185 ? -13.342 2.138 -27.737 1.00 47.16 185 ASN A N 1
ATOM 1436 C CA . ASN A 1 185 ? -13.415 2.120 -29.200 1.00 47.16 185 ASN A CA 1
ATOM 1437 C C . ASN A 1 185 ? -12.082 1.765 -29.882 1.00 47.16 185 ASN A C 1
ATOM 1439 O O . ASN A 1 185 ? -12.085 1.429 -31.066 1.00 47.16 185 ASN A O 1
ATOM 1443 N N . LEU A 1 186 ? -10.958 1.847 -29.163 1.00 42.91 186 LEU A N 1
ATOM 1444 C CA . LEU A 1 186 ? -9.638 1.437 -29.652 1.00 42.91 186 LEU A CA 1
ATOM 1445 C C . LEU A 1 186 ? -9.379 -0.058 -29.422 1.00 42.91 186 LEU A C 1
ATOM 1447 O O . LEU A 1 186 ? -8.809 -0.699 -30.297 1.00 42.91 186 LEU A O 1
ATOM 1451 N N . GLU A 1 187 ? -9.842 -0.628 -28.305 1.00 42.44 187 GLU A N 1
ATOM 1452 C CA . GLU A 1 187 ? -9.758 -2.080 -28.055 1.00 42.44 187 GLU A CA 1
ATOM 1453 C C . GLU A 1 187 ? -10.678 -2.899 -28.974 1.00 42.44 187 GLU A C 1
ATOM 1455 O O . GLU A 1 187 ? -10.344 -4.021 -29.316 1.00 42.44 187 GLU A O 1
ATOM 1460 N N . ALA A 1 188 ? -11.799 -2.340 -29.441 1.00 42.75 188 ALA A N 1
ATOM 1461 C CA . ALA A 1 188 ? -12.687 -3.011 -30.398 1.00 42.75 188 ALA A CA 1
ATOM 1462 C C . ALA A 1 188 ? -12.160 -3.035 -31.852 1.00 42.75 188 ALA A C 1
ATOM 1464 O O . ALA A 1 188 ? -12.836 -3.553 -32.740 1.00 42.75 188 ALA A O 1
ATOM 1465 N N . LYS A 1 189 ? -10.999 -2.422 -32.121 1.00 39.91 189 LYS A N 1
ATOM 1466 C CA . LYS A 1 189 ? -10.409 -2.284 -33.466 1.00 39.91 189 LYS A CA 1
ATOM 1467 C C . LYS A 1 189 ? -9.015 -2.916 -33.601 1.00 39.91 189 LYS A C 1
ATOM 1469 O O . LYS A 1 189 ? -8.377 -2.715 -34.634 1.00 39.91 189 LYS A O 1
ATOM 1474 N N . LEU A 1 190 ? -8.552 -3.645 -32.586 1.00 38.19 190 LEU A N 1
ATOM 1475 C CA . LEU A 1 190 ? -7.324 -4.450 -32.586 1.00 38.19 190 LEU A CA 1
ATOM 1476 C C . LEU A 1 190 ? -7.685 -5.922 -32.383 1.00 38.19 190 LEU A C 1
ATOM 1478 O O . LEU A 1 190 ? -6.959 -6.765 -32.949 1.00 38.19 190 LEU A O 1
#

Radius of gyration: 16.84 Å; chains: 1; bounding box: 34×33×53 Å

Sequence (190 aa):
MNRVNSDKGSRMWEVWWLAPSVRATGKTKGGKNVVVYAHENNYFSNPANVKDAVDNKKLVNGAGPMPQDQFYSLLEREGNGRVFVVDYDKLKRSSSGVISVDYALDHPQTIPFLGGKDIAERYLAKHRKVYGNKIGVWHTDDLKDEPMARMRYLGYGVNGGLDGGLYGGSRLLGVAPEAL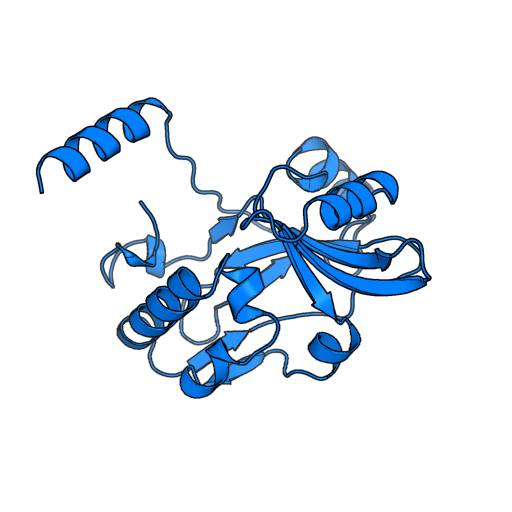GVARNLEAKL